Protein AF-A0A2W6D6M2-F1 (afdb_monomer)

Solvent-accessible surface area (backbone atoms only — not comparable to full-atom values): 11979 Å² total; per-residue (Å²): 129,86,79,80,66,44,89,88,73,92,75,79,65,69,69,74,86,91,57,55,72,69,58,54,49,46,45,60,71,72,29,37,84,66,76,65,69,64,63,45,53,40,52,25,49,20,28,44,76,71,69,37,55,68,60,21,49,51,40,51,54,50,45,55,56,41,42,73,73,60,36,96,70,80,56,93,71,36,62,65,48,46,52,52,44,50,71,52,66,65,40,84,83,42,70,66,56,46,54,49,50,47,52,51,53,48,53,51,28,27,49,50,17,44,52,34,51,72,38,68,77,50,96,87,38,36,25,29,24,16,29,89,75,28,97,55,53,67,34,78,57,52,74,69,52,23,29,44,43,21,39,56,67,31,38,90,82,55,70,101,68,78,64,56,40,42,41,65,41,62,92,36,76,66,20,41,52,54,50,56,52,33,54,54,48,26,53,50,47,52,51,42,51,53,51,49,53,52,44,52,54,57,51,53,61,65,73,67,62,84,129

Structure (mmCIF, N/CA/C/O backbone):
data_AF-A0A2W6D6M2-F1
#
_entry.id   AF-A0A2W6D6M2-F1
#
loop_
_atom_site.group_PDB
_atom_site.id
_atom_site.type_symbol
_atom_site.label_atom_id
_atom_site.label_alt_id
_atom_site.label_comp_id
_atom_site.label_asym_id
_atom_site.label_entity_id
_atom_site.label_seq_id
_atom_site.pdbx_PDB_ins_code
_atom_site.Cartn_x
_atom_site.Cartn_y
_atom_site.Cartn_z
_atom_site.occupancy
_atom_site.B_iso_or_equiv
_atom_site.auth_seq_id
_atom_site.auth_comp_id
_atom_site.auth_asym_id
_atom_site.auth_atom_id
_atom_site.pdbx_PDB_model_num
ATOM 1 N N . MET A 1 1 ? -25.487 -39.262 22.161 1.00 44.25 1 MET A N 1
ATOM 2 C CA . MET A 1 1 ? -26.192 -38.512 23.223 1.00 44.25 1 MET A CA 1
ATOM 3 C C . MET A 1 1 ? -26.666 -37.198 22.623 1.00 44.25 1 MET A C 1
ATOM 5 O O . MET A 1 1 ? -25.849 -36.569 21.957 1.00 44.25 1 MET A O 1
ATOM 9 N N . PRO A 1 2 ? -27.950 -36.819 22.725 1.00 46.84 2 PRO A N 1
ATOM 10 C CA . PRO A 1 2 ? -28.431 -35.602 22.083 1.00 46.84 2 PRO A CA 1
ATOM 11 C C . PRO A 1 2 ? -27.808 -34.394 22.792 1.00 46.84 2 PRO A C 1
ATOM 13 O O . PRO A 1 2 ? -27.969 -34.226 23.996 1.00 46.84 2 PRO A O 1
ATOM 16 N N . ALA A 1 3 ? -27.044 -33.585 22.058 1.00 57.56 3 ALA A N 1
ATOM 17 C CA . ALA A 1 3 ? -26.474 -32.352 22.583 1.00 57.56 3 ALA A CA 1
ATOM 18 C C . ALA A 1 3 ? -27.622 -31.405 22.956 1.00 57.56 3 ALA A C 1
ATOM 20 O O . ALA A 1 3 ? -28.368 -30.961 22.080 1.00 57.56 3 ALA A O 1
ATOM 21 N N . HIS A 1 4 ? -27.792 -31.123 24.248 1.00 67.38 4 HIS A N 1
ATOM 22 C CA . HIS A 1 4 ? -28.744 -30.121 24.715 1.00 67.38 4 HIS A CA 1
ATOM 23 C C . HIS A 1 4 ? -28.310 -28.749 24.183 1.00 67.38 4 HIS A C 1
ATOM 25 O O . HIS A 1 4 ? -27.337 -28.163 24.647 1.00 67.38 4 HIS A O 1
ATOM 31 N N . GLN A 1 5 ? -29.005 -28.267 23.153 1.00 69.56 5 GLN A N 1
ATOM 32 C CA . GLN A 1 5 ? -28.765 -26.961 22.546 1.00 69.56 5 GLN A CA 1
ATOM 33 C C . GLN A 1 5 ? -29.679 -25.927 23.195 1.00 69.56 5 GLN A C 1
ATOM 35 O O . GLN A 1 5 ? -30.885 -26.146 23.319 1.00 69.56 5 GLN A O 1
ATOM 40 N N . ILE A 1 6 ? -29.110 -24.787 23.574 1.00 73.31 6 ILE A N 1
ATOM 41 C CA . ILE A 1 6 ? -29.821 -23.708 24.256 1.00 73.31 6 ILE A CA 1
ATOM 42 C C . ILE A 1 6 ? -29.898 -22.506 23.314 1.00 73.31 6 ILE A C 1
ATOM 44 O O . ILE A 1 6 ? -28.913 -22.104 22.689 1.00 73.31 6 ILE A O 1
ATOM 48 N N . THR A 1 7 ? -31.088 -21.920 23.194 1.00 72.44 7 THR A N 1
ATOM 49 C CA . THR A 1 7 ? -31.280 -20.672 22.447 1.00 72.44 7 THR A CA 1
ATOM 50 C C . THR A 1 7 ? -31.220 -19.513 23.429 1.00 72.44 7 THR A C 1
ATOM 52 O O . THR A 1 7 ? -32.161 -19.287 24.181 1.00 72.44 7 THR A O 1
ATOM 55 N N . LEU A 1 8 ? -30.103 -18.786 23.439 1.00 70.81 8 LEU A N 1
ATOM 56 C CA . LEU A 1 8 ? -29.911 -17.620 24.302 1.00 70.81 8 LEU A CA 1
ATOM 57 C C . LEU A 1 8 ? -30.222 -16.353 23.505 1.00 70.81 8 LEU A C 1
ATOM 59 O O . LEU A 1 8 ? -29.497 -15.995 22.575 1.00 70.81 8 LEU A O 1
ATOM 63 N N . SER A 1 9 ? -31.344 -15.700 23.799 1.00 70.00 9 SER A N 1
ATOM 64 C CA . SER A 1 9 ? -31.758 -14.452 23.145 1.00 70.00 9 SER A CA 1
ATOM 65 C C . SER A 1 9 ? -32.632 -13.628 24.074 1.00 70.00 9 SER A C 1
ATOM 67 O O . SER A 1 9 ? -33.528 -14.172 24.705 1.00 70.00 9 SER A O 1
ATOM 69 N N . GLY A 1 10 ? -32.355 -12.328 24.170 1.00 73.31 10 GLY A N 1
ATOM 70 C CA . GLY A 1 10 ? -33.072 -11.413 25.063 1.00 73.31 10 GLY A CA 1
ATOM 71 C C . GLY A 1 10 ? -32.657 -11.504 26.535 1.00 73.31 10 GLY A C 1
ATOM 72 O O . GLY A 1 10 ? -33.216 -10.796 27.360 1.00 73.31 10 GLY A O 1
ATOM 73 N N . LEU A 1 11 ? -31.659 -12.326 26.878 1.00 80.25 11 LEU A N 1
ATOM 74 C CA . LEU A 1 11 ? -31.179 -12.454 28.254 1.00 80.25 11 LEU A CA 1
ATOM 75 C C . LEU A 1 11 ? -30.354 -11.222 28.658 1.00 80.25 11 LEU A C 1
ATOM 77 O O . LEU A 1 11 ? -29.335 -10.927 28.031 1.00 80.25 11 LEU A O 1
ATOM 81 N N . THR A 1 12 ? -30.770 -10.541 29.722 1.00 81.75 12 THR A N 1
ATOM 82 C CA . THR A 1 12 ? -30.058 -9.407 30.323 1.00 81.75 12 THR A CA 1
ATOM 83 C C . THR A 1 12 ? -29.789 -9.685 31.795 1.00 81.75 12 THR A C 1
ATOM 85 O O . THR A 1 12 ? -30.691 -10.096 32.519 1.00 81.75 12 THR A O 1
ATOM 88 N N . TYR A 1 13 ? -28.560 -9.453 32.241 1.00 82.00 13 TYR A N 1
ATOM 89 C CA . TYR A 1 13 ? -28.127 -9.628 33.629 1.00 82.00 13 TYR A CA 1
ATOM 90 C C . TYR A 1 13 ? -27.016 -8.630 33.964 1.00 82.00 13 TYR A C 1
ATOM 92 O O . TYR A 1 13 ? -26.264 -8.216 33.078 1.00 82.00 13 TYR A O 1
ATOM 100 N N . THR A 1 14 ? -26.923 -8.243 35.234 1.00 75.38 14 THR A N 1
ATOM 101 C CA . THR A 1 14 ? -25.987 -7.207 35.703 1.00 75.38 14 THR A CA 1
ATOM 102 C C . THR A 1 14 ? -24.679 -7.798 36.226 1.00 75.38 14 THR A C 1
ATOM 104 O O . THR A 1 14 ? -23.624 -7.190 36.079 1.00 75.38 14 THR A O 1
ATOM 107 N N . SER A 1 15 ? -24.731 -9.001 36.798 1.00 75.75 15 SER A N 1
ATOM 108 C CA . SER A 1 15 ? -23.579 -9.712 37.354 1.00 75.75 15 SER A CA 1
ATOM 109 C C . SER A 1 15 ? -23.743 -11.225 37.203 1.00 75.75 15 SER A C 1
ATOM 111 O O . SER A 1 15 ? -24.854 -11.739 37.052 1.00 75.75 15 SER A O 1
ATOM 113 N N . LEU A 1 16 ? -22.617 -11.937 37.238 1.00 81.12 16 LEU A N 1
ATOM 114 C CA . LEU A 1 16 ? -22.562 -13.390 37.363 1.00 81.12 16 LEU A CA 1
ATOM 115 C C . LEU A 1 16 ? -22.056 -13.718 38.769 1.00 81.12 16 LEU A C 1
ATOM 117 O O . LEU A 1 16 ? -20.992 -13.248 39.163 1.00 81.12 16 LEU A O 1
ATOM 121 N N . HIS A 1 17 ? -22.833 -14.488 39.530 1.00 74.19 17 HIS A N 1
ATOM 122 C CA . HIS A 1 17 ? -22.461 -14.905 40.889 1.00 74.19 17 HIS A CA 1
ATOM 123 C C . HIS A 1 17 ? -22.341 -16.422 41.043 1.00 74.19 17 HIS A C 1
ATOM 125 O O . HIS A 1 17 ? -21.57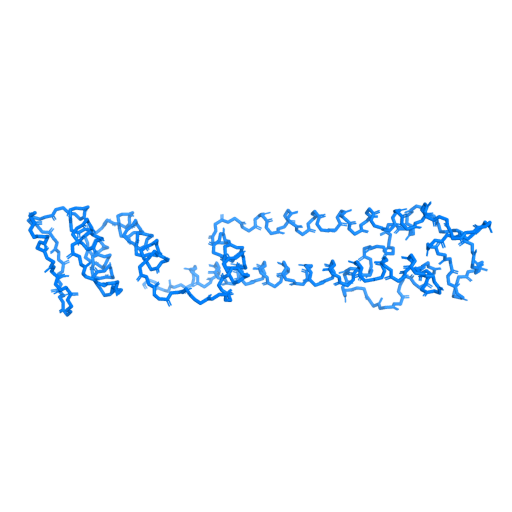0 -16.886 41.872 1.00 74.19 17 HIS A O 1
ATOM 131 N N . ALA A 1 18 ? -23.099 -17.190 40.256 1.00 77.62 18 ALA A N 1
ATOM 132 C CA . ALA A 1 18 ? -23.158 -18.647 40.371 1.00 77.62 18 ALA A CA 1
ATOM 133 C C . ALA A 1 18 ? -22.294 -19.392 39.339 1.00 77.62 18 ALA A C 1
ATOM 135 O O . ALA A 1 18 ? -22.116 -20.597 39.469 1.00 77.62 18 ALA A O 1
ATOM 136 N N . VAL A 1 19 ? -21.811 -18.705 38.301 1.00 80.12 19 VAL A N 1
ATOM 137 C CA . VAL A 1 19 ? -21.110 -19.302 37.154 1.00 80.12 19 VAL A CA 1
ATOM 138 C C . VAL A 1 19 ? -19.945 -18.399 36.781 1.00 80.12 19 VAL A C 1
ATOM 140 O O . VAL A 1 19 ? -20.123 -17.178 36.727 1.00 80.12 19 VAL A O 1
ATOM 143 N N . ASP A 1 20 ? -18.777 -18.984 36.520 1.00 88.62 20 ASP A N 1
ATOM 144 C CA . ASP A 1 20 ? -17.610 -18.212 36.095 1.00 88.62 20 ASP A CA 1
ATOM 145 C C . ASP A 1 20 ? -17.791 -17.703 34.657 1.00 88.62 20 ASP A C 1
ATOM 147 O O . ASP A 1 20 ? -18.507 -18.282 33.831 1.00 88.62 20 ASP A O 1
ATOM 151 N N . TRP A 1 21 ? -17.145 -16.596 34.312 1.00 88.44 21 TRP A N 1
ATOM 152 C CA . TRP A 1 21 ? -17.344 -15.983 33.001 1.00 88.44 21 TRP A CA 1
ATOM 153 C C . TRP A 1 21 ? -16.803 -16.859 31.860 1.00 88.44 21 TRP A C 1
ATOM 155 O O . TRP A 1 21 ? -17.353 -16.818 30.757 1.00 88.44 21 TRP A O 1
ATOM 165 N N . GLN A 1 22 ? -15.777 -17.678 32.113 1.00 91.19 22 GLN A N 1
ATOM 166 C CA . GLN A 1 22 ? -15.225 -18.654 31.168 1.00 91.19 22 GLN A CA 1
ATOM 167 C C . GLN A 1 22 ? -16.230 -19.773 30.899 1.00 91.19 22 GLN A C 1
ATOM 169 O O . GLN A 1 22 ? -16.401 -20.177 29.750 1.00 91.19 22 GLN A O 1
ATOM 174 N N . GLU A 1 23 ? -16.919 -20.255 31.935 1.00 88.88 23 GLU A N 1
ATOM 175 C CA . GLU A 1 23 ? -17.955 -21.284 31.810 1.00 88.88 23 GLU A CA 1
ATOM 176 C C . GLU A 1 23 ? -19.150 -20.742 31.025 1.00 88.88 23 GLU A C 1
ATOM 178 O O . GLU A 1 23 ? -19.636 -21.381 30.087 1.00 88.88 23 GLU A O 1
ATOM 183 N N . TRP A 1 24 ? -19.575 -19.515 31.336 1.00 89.88 24 TRP A N 1
ATOM 184 C CA . TRP A 1 24 ? -20.637 -18.845 30.592 1.00 89.88 24 TRP A CA 1
ATOM 185 C C . TRP A 1 24 ? -20.249 -18.610 29.126 1.00 89.88 24 TRP A C 1
ATOM 187 O O . TRP A 1 24 ? -21.034 -18.873 28.213 1.00 89.88 24 TRP A O 1
ATOM 197 N N . LEU A 1 25 ? -19.010 -18.184 28.871 1.00 91.12 25 LEU A N 1
ATOM 198 C CA . LEU A 1 25 ? -18.478 -18.035 27.519 1.00 91.12 25 LEU A CA 1
ATOM 199 C C . LEU A 1 25 ? -18.413 -19.380 26.779 1.00 91.12 25 LEU A C 1
ATOM 201 O O . LEU A 1 25 ? -18.753 -19.437 25.596 1.00 91.12 25 LEU A O 1
ATOM 205 N N . HIS A 1 26 ? -18.031 -20.463 27.459 1.00 89.69 26 HIS A N 1
ATOM 206 C CA . HIS A 1 26 ? -18.015 -21.812 26.897 1.00 89.69 26 HIS A CA 1
ATOM 207 C C . HIS A 1 26 ? -19.423 -22.261 26.478 1.00 89.69 26 HIS A C 1
ATOM 209 O O . HIS A 1 26 ? -19.596 -22.780 25.373 1.00 89.69 26 HIS A O 1
ATOM 215 N N . LEU A 1 27 ? -20.446 -21.992 27.297 1.00 87.56 27 LEU A N 1
ATOM 216 C CA . LEU A 1 27 ? -21.846 -22.250 26.942 1.00 87.56 27 LEU A CA 1
ATOM 217 C C . LEU A 1 27 ? -22.271 -21.461 25.697 1.00 87.56 27 LEU A C 1
ATOM 219 O O . LEU A 1 27 ? -22.868 -22.032 24.779 1.00 87.56 27 LEU A O 1
ATOM 223 N N . ILE A 1 28 ? -21.922 -20.172 25.619 1.00 87.56 28 ILE A N 1
ATOM 224 C CA . ILE A 1 28 ? -22.217 -19.350 24.437 1.00 87.56 28 ILE A CA 1
ATOM 225 C C . ILE A 1 28 ? -21.511 -19.917 23.194 1.00 87.56 28 ILE A C 1
ATOM 227 O O . ILE A 1 28 ? -22.119 -19.996 22.126 1.00 87.56 28 ILE A O 1
ATOM 231 N N . LEU A 1 29 ? -20.255 -20.350 23.306 1.00 87.19 29 LEU A N 1
ATOM 232 C CA . LEU A 1 29 ? -19.471 -20.851 22.172 1.00 87.19 29 LEU A CA 1
ATOM 233 C C . LEU A 1 29 ? -19.916 -22.234 21.686 1.00 87.19 29 LEU A C 1
ATOM 235 O O . LEU A 1 29 ? -19.993 -22.462 20.482 1.00 87.19 29 LEU A O 1
ATOM 239 N N . HIS A 1 30 ? -20.212 -23.159 22.596 1.00 86.69 30 HIS A N 1
ATOM 240 C CA . HIS A 1 30 ? -20.377 -24.570 22.244 1.00 86.69 30 HIS A CA 1
ATOM 241 C C . HIS A 1 30 ? -21.814 -25.073 22.328 1.00 86.69 30 HIS A C 1
ATOM 243 O O . HIS A 1 30 ? -22.105 -26.135 21.780 1.00 86.69 30 HIS A O 1
ATOM 249 N N . HIS A 1 31 ? -22.708 -24.387 23.043 1.00 85.50 31 HIS A N 1
ATOM 250 C CA . HIS A 1 31 ? -24.060 -24.895 23.320 1.00 85.50 31 HIS A CA 1
ATOM 251 C C . HIS A 1 31 ? -25.166 -24.021 22.720 1.00 85.50 31 HIS A C 1
ATOM 253 O O . HIS A 1 31 ? -26.346 -24.357 22.829 1.00 85.50 31 HIS A O 1
ATOM 259 N N . THR A 1 32 ? -24.803 -22.945 22.015 1.00 82.81 32 THR A N 1
ATOM 260 C CA . THR A 1 32 ? -25.744 -22.155 21.211 1.00 82.81 32 THR A CA 1
ATOM 261 C C . THR A 1 32 ? -25.808 -22.646 19.770 1.00 82.81 32 THR A C 1
ATOM 263 O O . THR A 1 32 ? -24.804 -23.025 19.165 1.00 82.81 32 THR A O 1
ATOM 266 N N . ARG A 1 33 ? -27.020 -22.626 19.206 1.00 76.81 33 ARG A N 1
ATOM 267 C CA . ARG A 1 33 ? -27.315 -23.170 17.872 1.00 76.81 33 ARG A CA 1
ATOM 268 C C . ARG A 1 33 ? -26.803 -22.298 16.724 1.00 76.81 33 ARG A C 1
ATOM 270 O O . ARG A 1 33 ? -26.442 -22.816 15.676 1.00 76.81 33 ARG A O 1
ATOM 277 N N . ALA A 1 34 ? -26.798 -20.983 16.921 1.00 78.38 34 ALA A N 1
ATOM 278 C CA . ALA A 1 34 ? -26.381 -20.003 15.929 1.00 78.38 34 ALA A CA 1
ATOM 279 C C . ALA A 1 34 ? -25.634 -18.859 16.611 1.00 78.38 34 ALA A C 1
ATOM 281 O O . ALA A 1 34 ? -25.940 -18.512 17.756 1.00 78.38 34 ALA A O 1
ATOM 282 N N . TYR A 1 35 ? -24.696 -18.252 15.882 1.00 81.56 35 TYR A N 1
ATOM 283 C CA . TYR A 1 35 ? -24.018 -17.048 16.339 1.00 81.56 35 TYR A CA 1
ATOM 284 C C . TYR A 1 35 ? -25.040 -15.934 16.594 1.00 81.56 35 TYR A C 1
ATOM 286 O O . TYR A 1 35 ? -25.837 -15.586 15.719 1.00 81.56 35 TYR A O 1
ATOM 294 N N . ARG A 1 36 ? -24.996 -15.349 17.794 1.00 82.25 36 ARG A N 1
ATOM 295 C CA . ARG A 1 36 ? -25.705 -14.109 18.122 1.00 82.25 36 ARG A CA 1
ATOM 296 C C . ARG A 1 36 ? -24.764 -13.179 18.888 1.00 82.25 36 ARG A C 1
ATOM 298 O O . ARG A 1 36 ? -24.129 -13.633 19.835 1.00 82.25 36 ARG A O 1
ATOM 305 N N . PRO A 1 37 ? -24.684 -11.884 18.534 1.00 84.00 37 PRO A N 1
ATOM 306 C CA . PRO A 1 37 ? -23.767 -10.947 19.186 1.00 84.00 37 PRO A CA 1
ATOM 307 C C . PRO A 1 37 ? -24.210 -10.553 20.604 1.00 84.00 37 PRO A C 1
ATOM 309 O O . PRO A 1 37 ? -23.377 -10.255 21.456 1.00 84.00 37 PRO A O 1
ATOM 312 N N . GLN A 1 38 ? -25.518 -10.564 20.877 1.00 86.56 38 GLN A N 1
ATOM 313 C CA . GLN A 1 38 ? -26.096 -10.038 22.118 1.00 86.56 38 GLN A CA 1
ATOM 314 C C . GLN A 1 38 ? -25.537 -10.688 23.410 1.00 86.56 38 GLN A C 1
ATOM 316 O O . GLN A 1 38 ? -25.138 -9.931 24.296 1.00 86.56 38 GLN A O 1
ATOM 321 N N . PRO A 1 39 ? -25.420 -12.027 23.546 1.00 87.69 39 PRO A N 1
ATOM 322 C CA . PRO A 1 39 ? -24.910 -12.651 24.775 1.00 87.69 39 PRO A CA 1
ATOM 323 C C . PRO A 1 39 ? -23.466 -12.258 25.119 1.00 87.69 39 PRO A C 1
ATOM 325 O O . PRO A 1 39 ? -23.139 -12.078 26.290 1.00 87.69 39 PRO A O 1
ATOM 328 N N . TYR A 1 40 ? -22.611 -12.066 24.109 1.00 88.81 40 TYR A N 1
ATOM 329 C CA . TYR A 1 40 ? -21.227 -11.621 24.304 1.00 88.81 40 TYR A CA 1
ATOM 330 C C . TYR A 1 40 ? -21.160 -10.190 24.834 1.00 88.81 40 TYR A C 1
ATOM 332 O O . TYR A 1 40 ? -20.405 -9.905 25.763 1.00 88.81 40 TYR A O 1
ATOM 340 N N . HIS A 1 41 ? -21.967 -9.288 24.267 1.00 89.44 41 HIS A N 1
ATOM 341 C CA . HIS A 1 41 ? -22.026 -7.903 24.730 1.00 89.44 41 HIS A CA 1
ATOM 342 C C . HIS A 1 41 ? -22.572 -7.803 26.154 1.00 89.44 41 HIS A C 1
ATOM 344 O O . HIS A 1 41 ? -22.034 -7.026 26.940 1.00 89.44 41 HIS A O 1
ATOM 350 N N . GLN A 1 42 ? -23.569 -8.621 26.504 1.00 89.50 42 GLN A N 1
ATOM 351 C CA . GLN A 1 42 ? -24.101 -8.671 27.864 1.00 89.50 42 GLN A CA 1
ATOM 352 C C . GLN A 1 42 ? -23.045 -9.155 28.867 1.00 89.50 42 GLN A C 1
ATOM 354 O O . GLN A 1 42 ? -22.856 -8.527 29.907 1.00 89.50 42 GLN A O 1
ATOM 359 N N . LEU A 1 43 ? -22.305 -10.219 28.531 1.00 91.12 43 LEU A N 1
ATOM 360 C CA . LEU A 1 43 ? -21.217 -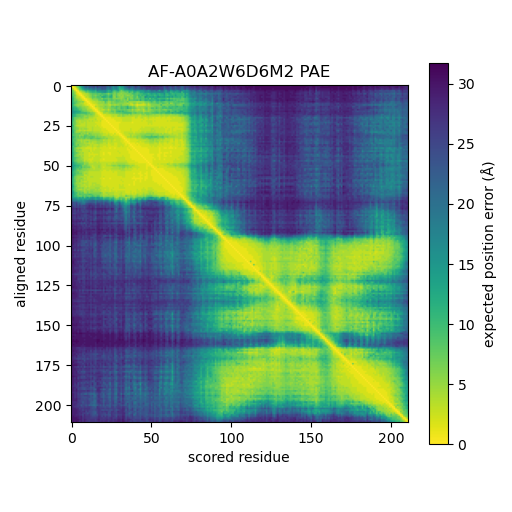10.728 29.366 1.00 91.12 43 LEU A CA 1
ATOM 361 C C . LEU A 1 43 ? -20.103 -9.692 29.544 1.00 91.12 43 LEU A C 1
ATOM 363 O O . LEU A 1 43 ? -19.659 -9.447 30.662 1.00 91.12 43 LEU A O 1
ATOM 367 N N . ALA A 1 44 ? -19.678 -9.048 28.456 1.00 89.69 44 ALA A N 1
ATOM 368 C CA . ALA A 1 44 ? -18.657 -8.010 28.515 1.00 89.69 44 ALA A CA 1
ATOM 369 C C . ALA A 1 44 ? -19.118 -6.796 29.341 1.00 89.69 44 ALA A C 1
ATOM 371 O O . ALA A 1 44 ? -18.313 -6.213 30.063 1.00 89.69 44 ALA A O 1
ATOM 372 N N . ALA A 1 45 ? -20.397 -6.414 29.258 1.00 87.00 45 ALA A N 1
ATOM 373 C CA . ALA A 1 45 ? -20.963 -5.338 30.068 1.00 87.00 45 ALA A CA 1
ATOM 374 C C . ALA A 1 45 ? -20.962 -5.689 31.565 1.00 87.00 45 ALA A C 1
ATOM 376 O O . ALA A 1 45 ? -20.493 -4.884 32.368 1.00 87.00 45 ALA A O 1
ATOM 377 N N . ALA A 1 46 ? -21.395 -6.901 31.928 1.00 89.50 46 ALA A N 1
ATOM 378 C CA . ALA A 1 46 ? -21.369 -7.381 33.311 1.00 89.50 46 ALA A CA 1
ATOM 379 C C . ALA A 1 46 ? -19.935 -7.446 33.875 1.00 89.50 46 ALA A C 1
ATOM 381 O O . ALA A 1 46 ? -19.678 -6.992 34.989 1.00 89.50 46 ALA A O 1
ATOM 382 N N . LEU A 1 47 ? -18.971 -7.931 33.082 1.00 88.88 47 LEU A N 1
ATOM 383 C CA . LEU A 1 47 ? -17.562 -7.985 33.484 1.00 88.88 47 LEU A CA 1
ATOM 384 C C . LEU A 1 47 ? -16.972 -6.592 33.718 1.00 88.88 47 LEU A C 1
ATOM 386 O O . LEU A 1 47 ? -16.318 -6.382 34.739 1.00 88.88 47 LEU A O 1
ATOM 390 N N . ARG A 1 48 ? -17.263 -5.617 32.847 1.00 86.62 48 ARG A N 1
ATOM 391 C CA . ARG A 1 48 ? -16.847 -4.220 33.066 1.00 86.62 48 ARG A CA 1
ATOM 392 C C . ARG A 1 48 ? -17.470 -3.621 34.320 1.00 86.62 48 ARG A C 1
ATOM 394 O O . ARG A 1 48 ? -16.753 -3.001 35.094 1.00 86.62 48 ARG A O 1
ATOM 401 N N . ALA A 1 49 ? -18.765 -3.843 34.546 1.00 85.38 49 ALA A N 1
ATOM 402 C CA . ALA A 1 49 ? -19.450 -3.362 35.746 1.00 85.38 49 ALA A CA 1
ATOM 403 C C . ALA A 1 49 ? -18.839 -3.937 37.039 1.00 85.38 49 ALA A C 1
ATOM 405 O O . ALA A 1 49 ? -18.864 -3.285 38.076 1.00 85.38 49 ALA A O 1
ATOM 406 N N . SER A 1 50 ? -18.241 -5.130 36.963 1.00 86.06 50 SER A N 1
ATOM 407 C CA . SER A 1 50 ? -17.513 -5.765 38.069 1.00 86.06 50 SER A CA 1
ATOM 408 C C . SER A 1 50 ? -16.017 -5.410 38.157 1.00 86.06 50 SER A C 1
ATOM 410 O O . SER A 1 50 ? -15.316 -5.979 38.987 1.00 86.06 50 SER A O 1
ATOM 412 N N . GLY A 1 51 ? -15.505 -4.518 37.299 1.00 86.25 51 GLY A N 1
ATOM 413 C CA . GLY A 1 51 ? -14.092 -4.104 37.277 1.00 86.25 51 GLY A CA 1
ATOM 414 C C . GLY A 1 51 ? -13.137 -5.021 36.495 1.00 86.25 51 GLY A C 1
ATOM 415 O O . GLY A 1 51 ? -11.936 -4.764 36.449 1.00 86.25 51 GLY A O 1
ATOM 416 N N . HIS A 1 52 ? -13.637 -6.067 35.834 1.00 86.81 52 HIS A N 1
ATOM 417 C CA . HIS A 1 52 ? -12.828 -7.043 35.094 1.00 86.81 52 HIS A CA 1
ATOM 418 C C . HIS A 1 52 ? -12.675 -6.665 33.610 1.00 86.81 52 HIS A C 1
ATOM 420 O O . HIS A 1 52 ? -13.172 -7.350 32.710 1.00 86.81 52 HIS A O 1
ATOM 426 N N . GLU A 1 53 ? -11.977 -5.563 33.323 1.00 83.06 53 GLU A N 1
ATOM 427 C CA . GLU A 1 53 ? -11.819 -5.072 31.944 1.00 83.06 53 GLU A CA 1
ATOM 428 C C . GLU A 1 53 ? -11.052 -6.031 31.021 1.00 83.06 53 GLU A C 1
ATOM 430 O O . GLU A 1 53 ? -11.391 -6.164 29.839 1.00 83.06 53 GLU A O 1
ATOM 435 N N . SER A 1 54 ? -10.036 -6.723 31.549 1.00 80.75 54 SER A N 1
ATOM 436 C CA . SER A 1 54 ? -9.257 -7.717 30.801 1.00 80.75 54 SER A CA 1
ATOM 437 C C . SER A 1 54 ? -10.145 -8.868 30.320 1.00 80.75 54 SER A C 1
ATOM 439 O O . SER A 1 54 ? -10.164 -9.168 29.126 1.00 80.75 54 SER A O 1
ATOM 441 N N . ALA A 1 55 ? -10.962 -9.428 31.213 1.00 86.06 55 ALA A N 1
ATOM 442 C CA . ALA A 1 55 ? -11.915 -10.486 30.891 1.00 86.06 55 ALA A CA 1
ATOM 443 C C . ALA A 1 55 ? -12.979 -10.006 29.888 1.00 86.06 55 ALA A C 1
ATOM 445 O O . ALA A 1 55 ? -13.281 -10.694 28.912 1.00 86.06 55 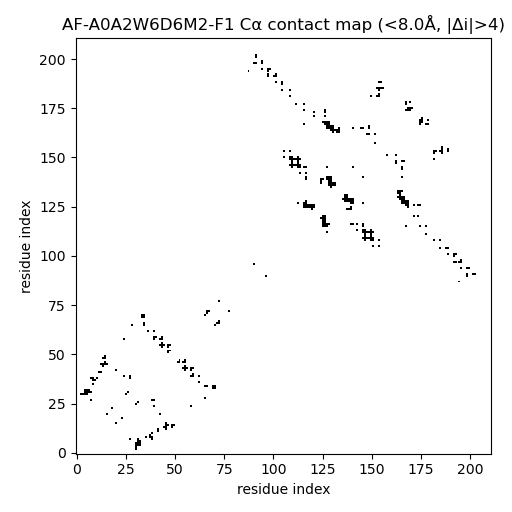ALA A O 1
ATOM 446 N N . ALA A 1 56 ? -13.498 -8.781 30.046 1.00 84.94 56 ALA A N 1
ATOM 447 C CA . ALA A 1 56 ? -14.443 -8.205 29.086 1.00 84.94 56 ALA A CA 1
ATOM 448 C C . ALA A 1 56 ? -13.843 -8.099 27.671 1.00 84.94 56 ALA A C 1
ATOM 450 O O . ALA A 1 5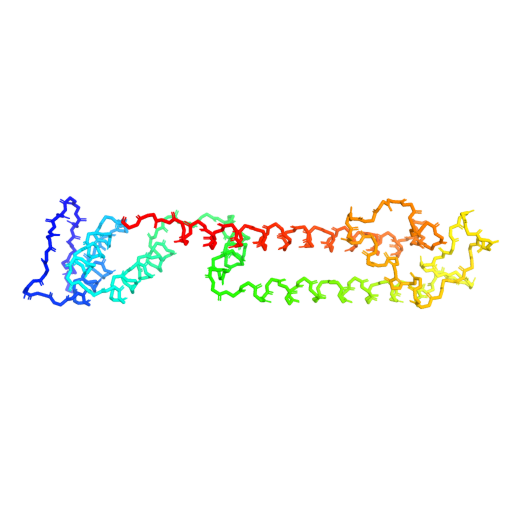6 ? -14.531 -8.327 26.672 1.00 84.94 56 ALA A O 1
ATOM 451 N N . ARG A 1 57 ? -12.548 -7.774 27.568 1.00 80.81 57 ARG A N 1
ATOM 452 C CA . ARG A 1 57 ? -11.827 -7.743 26.291 1.00 80.81 57 ARG A CA 1
ATOM 453 C C . ARG A 1 57 ? -11.663 -9.141 25.699 1.00 80.81 57 ARG A C 1
ATOM 455 O O . ARG A 1 57 ? -11.856 -9.302 24.495 1.00 80.81 57 ARG A O 1
ATOM 462 N N . GLU A 1 58 ? -11.340 -10.140 26.514 1.00 86.94 58 GLU A N 1
ATOM 463 C CA . GLU A 1 58 ? -11.226 -11.533 26.067 1.00 86.94 58 GLU A CA 1
ATOM 464 C C . GLU A 1 58 ? -12.541 -12.062 25.489 1.00 86.94 58 GLU A C 1
ATOM 466 O O . GLU A 1 58 ? -12.537 -12.663 24.411 1.00 86.94 58 GLU A O 1
ATOM 471 N N . VAL A 1 59 ? -13.669 -11.745 26.128 1.00 89.38 59 VAL A N 1
ATOM 472 C CA . VAL A 1 59 ? -15.013 -12.094 25.645 1.00 89.38 59 VAL A CA 1
ATOM 473 C C . VAL A 1 59 ? -15.297 -11.496 24.265 1.00 89.38 59 VAL A C 1
ATOM 475 O O . VAL A 1 59 ? -15.792 -12.199 23.384 1.00 89.38 59 VAL A O 1
ATOM 478 N N . LEU A 1 60 ? -14.950 -10.227 24.030 1.00 88.56 60 LEU A N 1
ATOM 479 C CA . LEU A 1 60 ? -15.155 -9.587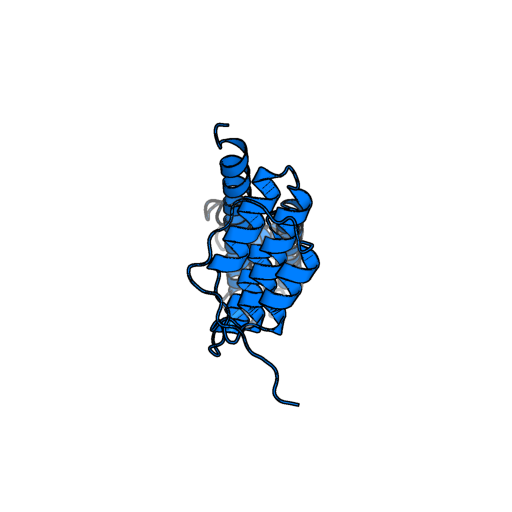 22.721 1.00 88.56 60 LEU A CA 1
ATOM 480 C C . LEU A 1 60 ? -14.210 -10.131 21.640 1.00 88.56 60 LEU A C 1
ATOM 482 O O . LEU A 1 60 ? -14.594 -10.251 20.477 1.00 88.56 60 LEU A O 1
ATOM 486 N N . ILE A 1 61 ? -12.986 -10.517 22.004 1.00 84.75 61 ILE A N 1
ATOM 487 C CA . ILE A 1 61 ? -12.090 -11.210 21.071 1.00 84.75 61 ILE A CA 1
ATOM 488 C C . ILE A 1 61 ? -12.674 -12.587 20.717 1.00 84.75 61 ILE A C 1
ATOM 490 O O . ILE A 1 61 ? -12.647 -12.984 19.550 1.00 84.75 61 ILE A O 1
ATOM 494 N N . ALA A 1 62 ? -13.219 -13.315 21.697 1.00 86.81 62 ALA A N 1
ATOM 495 C CA . ALA A 1 62 ? -13.886 -14.593 21.468 1.00 86.81 62 ALA A CA 1
ATOM 496 C C . ALA A 1 62 ? -15.130 -14.437 20.577 1.00 86.81 62 ALA A C 1
ATOM 498 O O . ALA A 1 62 ? -15.291 -15.222 19.644 1.00 86.81 62 ALA A O 1
ATOM 499 N N . GLN A 1 63 ? -15.936 -13.389 20.782 1.00 87.62 63 GLN A N 1
ATOM 500 C CA . GLN A 1 63 ? -17.060 -13.028 19.910 1.00 87.62 63 GLN A CA 1
ATOM 501 C C . GLN A 1 63 ? -16.609 -12.852 18.461 1.00 87.62 63 GLN A C 1
ATOM 503 O O . GLN A 1 63 ? -17.210 -13.413 17.550 1.00 87.62 63 GLN A O 1
ATOM 508 N N . GLN A 1 64 ? -15.540 -12.086 18.235 1.00 82.81 64 GLN A N 1
ATOM 509 C CA . GLN A 1 64 ? -15.052 -11.825 16.887 1.00 82.81 64 GLN A CA 1
ATOM 510 C C . GLN A 1 64 ? -14.527 -13.101 16.216 1.00 82.81 64 GLN A C 1
ATOM 512 O O . GLN A 1 64 ? -14.804 -13.335 15.041 1.00 82.81 64 GLN A O 1
ATOM 517 N N . ARG A 1 65 ? -13.823 -13.967 16.958 1.00 84.25 65 ARG A N 1
ATOM 518 C CA . ARG A 1 65 ? -13.419 -15.291 16.452 1.00 84.25 65 ARG A CA 1
ATOM 519 C C . ARG A 1 65 ? -14.624 -16.166 16.112 1.00 84.25 65 ARG A C 1
ATOM 521 O O . ARG A 1 65 ? -14.546 -16.929 15.155 1.00 84.25 65 ARG A O 1
ATOM 528 N N . ASP A 1 66 ? -15.694 -16.083 16.893 1.00 82.25 66 ASP A N 1
ATOM 529 C CA . ASP A 1 66 ? -16.904 -16.870 16.680 1.00 82.25 66 ASP A CA 1
ATOM 530 C C . ASP A 1 66 ? -17.732 -16.368 15.490 1.00 82.25 66 ASP A C 1
ATOM 532 O O . ASP A 1 66 ? -18.179 -17.172 14.677 1.00 82.25 66 ASP A O 1
ATOM 536 N N . LEU A 1 67 ? -17.826 -15.046 15.305 1.00 82.19 67 LEU A N 1
ATOM 537 C CA . LEU A 1 67 ? -18.406 -14.421 14.113 1.00 82.19 67 LEU A CA 1
ATOM 538 C C . LEU A 1 67 ? -17.728 -14.926 12.835 1.00 82.19 67 LEU A C 1
ATOM 540 O O . LEU A 1 67 ? -18.411 -15.261 11.876 1.00 82.19 67 LEU A O 1
ATOM 544 N N . TYR A 1 68 ? -16.398 -15.028 12.820 1.00 74.00 68 TYR A N 1
ATOM 545 C CA . TYR A 1 68 ? -15.682 -15.554 11.654 1.00 74.00 68 TYR A CA 1
ATOM 546 C C . TYR A 1 68 ? -15.901 -17.053 11.422 1.00 74.00 68 TYR A C 1
ATOM 548 O O . TYR A 1 68 ? -15.757 -17.518 10.296 1.00 74.00 68 TYR A O 1
ATOM 556 N N . ARG A 1 69 ? -16.198 -17.823 12.475 1.00 77.38 69 ARG A N 1
ATOM 557 C CA . ARG A 1 69 ? -16.308 -19.287 12.400 1.00 77.38 69 ARG A CA 1
ATOM 558 C C . ARG A 1 69 ? -17.729 -19.769 12.116 1.00 77.38 69 ARG A C 1
ATOM 560 O O . ARG A 1 69 ? -17.901 -20.753 11.407 1.00 77.38 69 ARG A O 1
ATOM 567 N N . ARG A 1 70 ? -18.722 -19.113 12.722 1.00 77.50 70 ARG A N 1
ATOM 568 C CA . ARG A 1 70 ? -20.145 -19.490 12.702 1.00 77.50 70 ARG A CA 1
ATOM 569 C C . ARG A 1 70 ? -21.055 -18.404 12.126 1.00 77.50 70 ARG A C 1
ATOM 571 O O . ARG A 1 70 ? -22.233 -18.672 11.907 1.00 77.50 70 ARG A O 1
ATOM 578 N N . GLY A 1 71 ? -20.555 -17.185 11.929 1.00 67.19 71 GLY A N 1
ATOM 579 C CA . GLY A 1 71 ? -21.290 -16.130 11.240 1.00 67.19 71 GLY A CA 1
ATOM 580 C C . GLY A 1 71 ? -21.287 -16.356 9.732 1.00 67.19 71 GLY A C 1
ATOM 581 O O . GLY A 1 71 ? -20.336 -16.899 9.171 1.00 67.19 71 GLY A O 1
ATOM 582 N N . ASP A 1 72 ? -22.359 -15.922 9.079 1.00 60.50 72 ASP A N 1
ATOM 583 C CA . ASP A 1 72 ? -22.560 -16.016 7.633 1.00 60.50 72 ASP A CA 1
ATOM 584 C C . ASP A 1 72 ? -21.686 -14.991 6.883 1.00 60.50 72 ASP A C 1
ATOM 586 O O . ASP A 1 72 ? -22.159 -14.018 6.303 1.00 60.50 72 ASP A O 1
ATOM 590 N N . VAL A 1 73 ? -20.364 -15.147 6.986 1.00 55.38 73 VAL A N 1
ATOM 591 C CA . VAL A 1 73 ? -19.366 -14.254 6.366 1.00 55.38 73 VAL A CA 1
ATOM 592 C C . VAL A 1 73 ? -18.748 -14.909 5.113 1.00 55.38 73 VAL A C 1
ATOM 594 O O . VAL A 1 73 ? -17.684 -14.515 4.639 1.00 55.38 73 VAL A O 1
ATOM 597 N N . GLY A 1 74 ? -19.395 -15.944 4.559 1.00 45.81 74 GLY A N 1
ATOM 598 C CA . GLY A 1 74 ? -18.749 -16.944 3.703 1.00 45.81 74 GLY A CA 1
ATOM 599 C C . GLY A 1 74 ? -19.288 -17.106 2.279 1.00 45.81 74 GLY A C 1
ATOM 600 O O . GLY A 1 74 ? -19.541 -18.233 1.871 1.00 45.81 74 GLY A O 1
ATOM 601 N N . GLY A 1 75 ? -19.403 -16.035 1.489 1.00 45.81 75 GLY A N 1
ATOM 602 C CA . GLY A 1 75 ? -19.487 -16.140 0.019 1.00 45.81 75 GLY A CA 1
ATOM 603 C C . GLY A 1 75 ? -18.094 -16.105 -0.631 1.00 45.81 75 GLY A C 1
ATOM 604 O O . GLY A 1 75 ? -17.198 -15.462 -0.099 1.00 45.81 7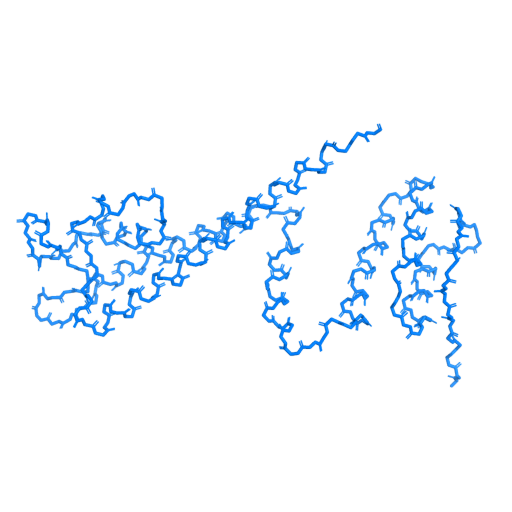5 GLY A O 1
ATOM 605 N N . SER A 1 76 ? -17.894 -16.744 -1.793 1.00 51.28 76 SER A N 1
ATOM 606 C CA . SER A 1 76 ? -16.603 -16.896 -2.515 1.00 51.28 76 SER A CA 1
ATOM 607 C C . SER A 1 76 ? -15.785 -15.606 -2.759 1.00 51.28 76 SER A C 1
ATOM 609 O O . SER A 1 76 ? -14.595 -15.693 -3.062 1.00 51.28 76 SER A O 1
ATOM 611 N N . LEU A 1 77 ? -16.370 -14.413 -2.599 1.00 48.50 77 LEU A N 1
ATOM 612 C CA . LEU A 1 77 ? -15.654 -13.127 -2.603 1.00 48.50 77 LEU A CA 1
ATOM 613 C C . LEU A 1 77 ? -14.870 -12.844 -1.300 1.00 48.50 77 LEU A C 1
ATOM 615 O O . LEU A 1 77 ? -14.105 -11.882 -1.223 1.00 48.50 77 LEU A O 1
ATOM 619 N N . SER A 1 78 ? -15.016 -13.687 -0.276 1.00 52.75 78 SER A N 1
ATOM 620 C CA . SER A 1 78 ? -14.465 -13.474 1.062 1.00 52.75 78 SER A CA 1
ATOM 621 C C . SER A 1 78 ? -12.959 -13.672 1.163 1.00 52.75 78 SER A C 1
ATOM 623 O O . SER A 1 78 ? -12.386 -13.183 2.121 1.00 52.75 78 SER A O 1
ATOM 625 N N . LYS A 1 79 ? -12.276 -14.329 0.215 1.00 52.38 79 LYS A N 1
ATOM 626 C CA . LYS A 1 79 ? -10.816 -14.549 0.306 1.00 52.38 79 LYS A CA 1
ATOM 627 C C . LYS A 1 79 ? -10.005 -13.267 0.101 1.00 52.38 79 LYS A C 1
ATOM 629 O O . LYS A 1 79 ? -9.111 -12.983 0.895 1.00 52.38 79 LYS A O 1
ATOM 634 N N . GLY A 1 80 ? -10.341 -12.476 -0.921 1.00 54.31 80 GLY A N 1
ATOM 635 C CA . GLY A 1 80 ? -9.697 -11.179 -1.166 1.00 54.31 80 GLY A CA 1
ATOM 636 C C . GLY A 1 80 ? -10.041 -10.174 -0.069 1.00 54.31 80 GLY A C 1
ATOM 637 O O . GLY A 1 80 ? -9.162 -9.506 0.473 1.00 54.31 80 GLY A O 1
ATOM 638 N N . ALA A 1 81 ? -11.310 -10.166 0.345 1.00 51.41 81 ALA A N 1
ATOM 639 C CA . ALA A 1 81 ? -11.758 -9.379 1.480 1.00 51.41 81 ALA A CA 1
ATOM 640 C C . ALA A 1 81 ? -11.101 -9.839 2.792 1.00 51.41 81 ALA A C 1
ATOM 642 O O . ALA A 1 81 ? -10.725 -8.987 3.570 1.00 51.41 81 ALA A O 1
ATOM 643 N N . HIS A 1 82 ? -10.879 -11.133 3.048 1.00 52.75 82 HIS A N 1
ATOM 644 C CA . HIS A 1 82 ? -10.204 -11.618 4.261 1.00 52.75 82 HIS A CA 1
ATOM 645 C C . HIS A 1 82 ? -8.730 -11.246 4.307 1.00 52.75 82 HIS A C 1
ATOM 647 O O . HIS A 1 82 ? -8.219 -10.967 5.388 1.00 52.75 82 HIS A O 1
ATOM 653 N N . TRP A 1 83 ? -8.043 -11.252 3.165 1.00 58.59 83 TRP A N 1
ATOM 654 C CA . TRP A 1 83 ? -6.672 -10.761 3.095 1.00 58.59 83 TRP A CA 1
ATOM 655 C C . TRP A 1 83 ? -6.632 -9.256 3.381 1.00 58.59 83 TRP A C 1
ATOM 657 O O . TRP A 1 83 ? -5.875 -8.818 4.244 1.00 58.59 83 TRP A O 1
ATOM 667 N N . LEU A 1 84 ? -7.533 -8.490 2.757 1.00 53.53 84 LEU A N 1
ATOM 668 C CA . LEU A 1 84 ? -7.669 -7.050 2.968 1.00 53.53 84 LEU A CA 1
ATOM 669 C C . LEU A 1 84 ? -8.086 -6.710 4.412 1.00 53.53 84 LEU A C 1
ATOM 671 O O . LEU A 1 84 ? -7.501 -5.836 5.039 1.00 53.53 84 LEU A O 1
ATOM 675 N N . TRP A 1 85 ? -9.044 -7.446 4.979 1.00 53.31 85 TRP A N 1
ATOM 676 C CA . TRP A 1 85 ? -9.539 -7.297 6.347 1.00 53.31 85 TRP A CA 1
ATOM 677 C C . TRP A 1 85 ? -8.553 -7.821 7.383 1.00 53.31 85 TRP A C 1
ATOM 679 O O . TRP A 1 85 ? -8.460 -7.239 8.451 1.00 53.31 85 TRP A O 1
ATOM 689 N N . GLY A 1 86 ? -7.770 -8.862 7.100 1.00 58.53 86 GLY A N 1
ATOM 690 C CA . GLY A 1 86 ? -6.645 -9.285 7.939 1.00 58.53 86 GLY A CA 1
ATOM 691 C C . GLY A 1 86 ? -5.541 -8.226 7.958 1.00 58.53 86 GLY A C 1
ATOM 692 O O . GLY A 1 86 ? -5.007 -7.896 9.021 1.00 58.53 86 GLY A O 1
ATOM 693 N N . ALA A 1 87 ? -5.291 -7.614 6.798 1.00 56.16 87 ALA A N 1
ATOM 694 C CA . ALA A 1 87 ? -4.446 -6.439 6.637 1.00 56.16 87 ALA A CA 1
ATOM 695 C C . ALA A 1 87 ? -5.077 -5.136 7.166 1.00 56.16 87 ALA A C 1
ATOM 697 O O . ALA A 1 87 ? -4.380 -4.141 7.238 1.00 56.16 87 ALA A O 1
ATOM 698 N N . LEU A 1 88 ? -6.345 -5.107 7.580 1.00 50.88 88 LEU A N 1
ATOM 699 C CA . LEU A 1 88 ? -6.987 -3.959 8.246 1.00 50.88 88 LEU A CA 1
ATOM 700 C C . LEU A 1 88 ? -7.129 -4.190 9.763 1.00 50.88 88 LEU A C 1
ATOM 702 O O . LEU A 1 88 ? -6.879 -3.301 10.572 1.00 50.88 88 LEU A O 1
ATOM 706 N N . ALA A 1 89 ? -7.491 -5.402 10.181 1.00 50.00 89 ALA A N 1
ATOM 707 C CA . ALA A 1 89 ? -7.798 -5.777 11.560 1.00 50.00 89 ALA A CA 1
ATOM 708 C C . ALA A 1 89 ? -6.540 -5.977 12.419 1.00 50.00 89 ALA A C 1
ATOM 710 O O . ALA A 1 89 ? -6.586 -5.784 13.634 1.00 50.00 89 ALA A O 1
ATOM 711 N N . GLY A 1 90 ? -5.392 -6.291 11.807 1.00 52.28 90 GLY A N 1
ATOM 712 C CA . GLY A 1 90 ? -4.098 -6.335 12.497 1.00 52.28 90 GLY A CA 1
ATOM 713 C C . GLY A 1 90 ? -3.535 -4.960 12.896 1.00 52.28 90 GLY A C 1
ATOM 714 O O . GLY A 1 90 ? -2.537 -4.897 13.617 1.00 52.28 90 GLY A O 1
ATOM 715 N N . TYR A 1 91 ? -4.156 -3.858 12.458 1.00 53.28 91 TYR A N 1
ATOM 716 C CA . TYR A 1 91 ? -3.583 -2.507 12.540 1.00 53.28 91 TYR A CA 1
ATOM 717 C C . TYR A 1 91 ? -4.023 -1.671 13.740 1.00 53.28 91 TYR A C 1
ATOM 719 O O . TYR A 1 91 ? -3.553 -0.550 13.913 1.00 53.28 91 TYR A O 1
ATOM 727 N N . GLY A 1 92 ? -4.832 -2.230 14.641 1.00 49.44 92 GLY A N 1
ATOM 728 C CA . GLY A 1 92 ? -5.205 -1.558 15.888 1.00 49.44 92 GLY A CA 1
ATOM 729 C C . GLY A 1 92 ? -4.093 -1.480 16.946 1.00 49.44 92 GLY A C 1
ATOM 730 O O . GLY A 1 92 ? -4.320 -0.872 17.988 1.00 49.44 92 GLY A O 1
ATOM 731 N N . TYR A 1 93 ? -2.926 -2.106 16.725 1.00 44.16 93 TYR A N 1
ATOM 732 C CA . TYR A 1 93 ? -1.861 -2.194 17.740 1.00 44.16 93 TYR A CA 1
ATOM 733 C C . TYR A 1 93 ? -0.424 -1.992 17.214 1.00 44.16 93 TYR A C 1
ATOM 735 O O . TYR A 1 93 ? 0.508 -1.952 18.010 1.00 44.16 93 TYR A O 1
ATOM 743 N N . ARG A 1 94 ? -0.195 -1.857 15.895 1.00 53.88 94 ARG A N 1
ATOM 744 C CA . ARG A 1 94 ? 1.161 -1.680 15.327 1.00 53.88 94 ARG A CA 1
ATOM 745 C C . ARG A 1 94 ? 1.170 -0.836 14.047 1.00 53.88 94 ARG A C 1
ATOM 747 O O . ARG A 1 94 ? 1.429 -1.358 12.965 1.00 53.88 94 ARG A O 1
ATOM 754 N N . SER A 1 95 ? 0.972 0.474 14.180 1.00 60.28 95 SER A N 1
ATOM 755 C CA . SER A 1 95 ? 1.216 1.463 13.111 1.00 60.28 95 SER A CA 1
ATOM 756 C C . SER A 1 95 ? 2.582 1.284 12.420 1.00 60.28 95 SER A C 1
ATOM 758 O O . SER A 1 95 ? 2.692 1.473 11.212 1.00 60.28 95 SER A O 1
ATOM 760 N N . GLY A 1 96 ? 3.600 0.798 13.141 1.00 61.41 96 GLY A N 1
ATOM 761 C CA . GLY A 1 96 ? 4.929 0.518 12.582 1.00 61.41 96 GLY A CA 1
ATOM 762 C C . GLY A 1 96 ? 4.964 -0.503 11.435 1.00 61.41 96 GLY A C 1
ATOM 763 O O . GLY A 1 96 ? 5.834 -0.409 10.576 1.00 61.41 96 GLY A O 1
ATOM 764 N N . ARG A 1 97 ? 4.018 -1.451 11.347 1.00 70.94 97 ARG A N 1
ATOM 765 C CA . ARG A 1 97 ? 4.018 -2.452 10.260 1.00 70.94 97 ARG A CA 1
ATOM 766 C C . ARG A 1 97 ? 3.631 -1.866 8.899 1.00 70.94 97 ARG A C 1
ATOM 768 O O . ARG A 1 97 ? 4.175 -2.317 7.899 1.00 70.94 97 ARG A O 1
ATOM 775 N N . ALA A 1 98 ? 2.762 -0.853 8.863 1.00 68.94 98 ALA A N 1
ATOM 776 C CA . ALA A 1 98 ? 2.373 -0.177 7.618 1.00 68.94 98 ALA A CA 1
ATOM 777 C C . ALA A 1 98 ? 3.536 0.649 7.086 1.00 68.94 98 ALA A C 1
ATOM 779 O O . ALA A 1 98 ? 3.800 0.631 5.893 1.00 68.94 98 ALA A O 1
ATOM 780 N N . ILE A 1 99 ? 4.259 1.323 7.984 1.00 69.06 99 ILE A N 1
ATOM 781 C CA . ILE A 1 99 ? 5.451 2.096 7.633 1.00 69.06 99 ILE A CA 1
ATOM 782 C C . ILE A 1 99 ? 6.528 1.166 7.068 1.00 69.06 99 ILE A C 1
ATOM 784 O O . ILE A 1 99 ? 7.078 1.449 6.013 1.00 69.06 99 ILE A O 1
ATOM 788 N N . ILE A 1 100 ? 6.780 0.020 7.710 1.00 76.88 100 ILE A N 1
ATOM 789 C CA . ILE A 1 100 ? 7.730 -0.977 7.193 1.00 76.88 100 ILE A CA 1
ATOM 790 C C . ILE A 1 100 ? 7.275 -1.511 5.830 1.00 76.88 100 ILE A C 1
ATOM 792 O O . ILE A 1 100 ? 8.083 -1.581 4.911 1.00 76.88 100 ILE A O 1
ATOM 796 N N . ALA A 1 101 ? 5.993 -1.854 5.671 1.00 78.69 101 ALA A N 1
ATOM 797 C CA . ALA A 1 101 ? 5.454 -2.307 4.390 1.00 78.69 101 ALA A CA 1
ATOM 798 C C . ALA A 1 101 ? 5.596 -1.236 3.298 1.00 78.69 101 ALA A C 1
ATOM 800 O O . ALA A 1 101 ? 5.990 -1.556 2.182 1.00 78.69 101 ALA A O 1
ATOM 801 N N . LEU A 1 102 ? 5.342 0.031 3.630 1.00 76.00 102 LEU A N 1
ATOM 802 C CA . LEU A 1 102 ? 5.507 1.156 2.717 1.00 76.00 102 LEU A CA 1
ATOM 803 C C . LEU A 1 102 ? 6.972 1.311 2.295 1.00 76.00 102 LEU A C 1
ATOM 805 O O . LEU A 1 102 ? 7.253 1.404 1.106 1.00 76.00 102 LEU A O 1
ATOM 809 N N . VAL A 1 103 ? 7.908 1.258 3.246 1.00 80.62 103 VAL A N 1
ATOM 810 C CA . VAL A 1 103 ? 9.350 1.294 2.960 1.00 80.62 103 VAL A CA 1
ATOM 811 C C . VAL A 1 103 ? 9.757 0.125 2.062 1.00 80.62 103 VAL A C 1
ATOM 813 O O . VAL A 1 103 ? 10.480 0.333 1.095 1.00 80.62 103 VAL A O 1
ATOM 816 N N . LEU A 1 104 ? 9.262 -1.089 2.316 1.00 83.31 104 LEU A N 1
ATOM 817 C CA . LEU A 1 104 ? 9.540 -2.250 1.465 1.00 83.31 104 LEU A CA 1
ATOM 818 C C . LEU A 1 104 ? 9.012 -2.060 0.037 1.00 83.31 104 LEU A C 1
ATOM 820 O O . LEU A 1 104 ? 9.727 -2.362 -0.913 1.00 83.31 104 LEU A O 1
ATOM 824 N N . VAL A 1 105 ? 7.800 -1.523 -0.130 1.00 82.19 105 VAL A N 1
ATOM 825 C CA . VAL A 1 105 ? 7.237 -1.216 -1.456 1.00 82.19 105 VAL A CA 1
ATOM 826 C C . VAL A 1 105 ? 8.084 -0.166 -2.184 1.00 82.19 105 VAL A C 1
ATOM 828 O O . VAL A 1 105 ? 8.363 -0.333 -3.369 1.00 82.19 105 VAL A O 1
ATOM 831 N N . LEU A 1 106 ? 8.569 0.862 -1.480 1.00 79.50 106 LEU A N 1
ATOM 832 C CA . LEU A 1 106 ? 9.468 1.870 -2.054 1.00 79.50 106 LEU A CA 1
ATOM 833 C C . LEU A 1 106 ? 10.832 1.284 -2.452 1.00 79.50 106 LEU A C 1
ATOM 835 O O . LEU A 1 106 ? 11.369 1.631 -3.501 1.00 79.50 106 LEU A O 1
ATOM 839 N N . MET A 1 107 ? 11.376 0.353 -1.664 1.00 82.19 107 MET A N 1
ATOM 840 C CA . MET A 1 107 ? 12.605 -0.371 -2.015 1.00 82.19 107 MET A CA 1
ATOM 841 C C . MET A 1 107 ? 12.419 -1.226 -3.276 1.00 82.19 107 MET A C 1
ATOM 843 O O . MET A 1 107 ? 13.312 -1.280 -4.120 1.00 82.19 107 MET A O 1
ATOM 847 N N . VAL A 1 108 ? 11.253 -1.863 -3.434 1.00 85.75 108 VAL A N 1
ATOM 848 C CA . VAL A 1 108 ? 10.908 -2.610 -4.654 1.00 85.75 108 VAL A CA 1
ATOM 849 C C . VAL A 1 108 ? 10.784 -1.669 -5.855 1.00 85.75 108 VAL A C 1
ATOM 851 O O . VAL A 1 108 ? 11.319 -1.987 -6.912 1.00 85.75 108 VAL A O 1
ATOM 854 N N . ALA A 1 109 ? 10.161 -0.495 -5.697 1.00 82.31 109 ALA A N 1
ATOM 855 C CA . ALA A 1 109 ? 10.116 0.542 -6.735 1.00 82.31 109 ALA A CA 1
ATOM 856 C C . ALA A 1 109 ? 11.519 1.002 -7.171 1.00 82.31 109 ALA A C 1
ATOM 858 O O . ALA A 1 109 ? 11.803 1.054 -8.367 1.00 82.31 109 ALA A O 1
ATOM 859 N N . ALA A 1 110 ? 12.421 1.265 -6.221 1.00 80.19 110 ALA A N 1
ATOM 860 C CA . ALA A 1 110 ? 13.811 1.615 -6.519 1.00 80.19 110 ALA A CA 1
ATOM 861 C C . ALA A 1 110 ? 14.539 0.490 -7.278 1.00 80.19 110 ALA A C 1
ATOM 863 O O . ALA A 1 110 ? 15.214 0.742 -8.277 1.00 80.19 110 ALA A O 1
ATOM 864 N N . GLY A 1 111 ? 14.360 -0.762 -6.844 1.00 84.62 111 GLY A N 1
ATOM 865 C CA . GLY A 1 111 ? 14.913 -1.933 -7.527 1.00 84.62 111 GLY A CA 1
ATOM 866 C C . GLY A 1 111 ? 14.371 -2.111 -8.947 1.00 84.62 111 GLY A C 1
ATOM 867 O O . GLY A 1 111 ? 15.127 -2.476 -9.844 1.00 84.62 111 GLY A O 1
ATOM 868 N N . LEU A 1 112 ? 13.091 -1.804 -9.171 1.00 85.00 112 LEU A N 1
ATOM 869 C CA . LEU A 1 112 ? 12.454 -1.863 -10.485 1.00 85.00 112 LEU A CA 1
ATOM 870 C C . LEU A 1 112 ? 13.070 -0.850 -11.463 1.00 85.00 112 LEU A C 1
ATOM 872 O O . LEU A 1 112 ? 13.340 -1.197 -12.610 1.00 85.00 112 LEU A O 1
ATOM 876 N N . GLY A 1 113 ? 13.360 0.365 -10.989 1.00 81.88 113 GLY A N 1
ATOM 877 C CA . GLY A 1 113 ? 14.059 1.391 -11.768 1.00 81.88 113 GLY A CA 1
ATOM 878 C C . GLY A 1 113 ? 15.482 0.979 -12.166 1.00 81.88 113 GLY A C 1
ATOM 879 O O . GLY A 1 113 ? 15.860 1.104 -13.330 1.00 81.88 113 GLY A O 1
ATOM 880 N N . ILE A 1 114 ? 16.242 0.396 -11.231 1.00 83.44 114 ILE A N 1
ATOM 881 C CA . ILE A 1 114 ? 17.583 -0.157 -11.501 1.00 83.44 114 ILE A CA 1
ATOM 882 C C . ILE A 1 114 ? 17.505 -1.318 -12.508 1.00 83.44 114 ILE A C 1
ATOM 884 O O . ILE A 1 114 ? 18.273 -1.378 -13.467 1.00 83.44 114 ILE A O 1
ATOM 888 N N . ALA A 1 115 ? 16.562 -2.245 -12.320 1.00 85.31 115 ALA A N 1
ATOM 889 C CA . ALA A 1 115 ? 16.382 -3.387 -13.214 1.00 85.31 115 ALA A CA 1
ATOM 890 C C . ALA A 1 115 ? 16.039 -2.945 -14.645 1.00 85.31 115 ALA A C 1
ATOM 892 O O . ALA A 1 115 ? 16.574 -3.503 -15.606 1.00 85.31 115 ALA A O 1
ATOM 893 N N . ALA A 1 116 ? 15.208 -1.913 -14.794 1.00 82.06 116 ALA A N 1
ATOM 894 C CA . ALA A 1 116 ? 14.905 -1.318 -16.089 1.00 82.06 116 ALA A CA 1
ATOM 895 C C . ALA A 1 116 ? 16.166 -0.723 -16.751 1.00 82.06 116 ALA A C 1
ATOM 897 O O . ALA A 1 116 ? 16.411 -0.968 -17.931 1.00 82.06 116 ALA A O 1
ATOM 898 N N . GLY A 1 117 ? 17.036 -0.039 -16.002 1.00 80.31 117 GLY A N 1
ATOM 899 C CA . GLY A 1 117 ? 18.277 0.513 -16.559 1.00 80.31 117 GLY A CA 1
ATOM 900 C C . GLY A 1 117 ? 19.322 -0.515 -16.987 1.00 80.31 117 GLY A C 1
ATOM 901 O O . GLY A 1 117 ? 20.086 -0.261 -17.916 1.00 80.31 117 GLY A O 1
ATOM 902 N N . HIS A 1 118 ? 19.322 -1.706 -16.388 1.00 82.31 118 HIS A N 1
ATOM 903 C CA . HIS A 1 118 ? 20.174 -2.818 -16.827 1.00 82.31 118 HIS A CA 1
ATOM 904 C C . HIS A 1 118 ? 19.559 -3.670 -17.946 1.00 82.31 118 HIS A C 1
ATOM 906 O O . HIS A 1 118 ? 20.257 -4.492 -18.544 1.00 82.31 118 HIS A O 1
ATOM 912 N N . THR A 1 119 ? 18.273 -3.488 -18.251 1.00 83.19 119 THR A N 1
ATOM 913 C CA . THR A 1 119 ? 17.592 -4.253 -19.298 1.00 83.19 119 THR A CA 1
ATOM 914 C C . THR A 1 119 ? 17.858 -3.608 -20.657 1.00 83.19 119 THR A C 1
ATOM 916 O O . THR A 1 119 ? 17.368 -2.517 -20.949 1.00 83.19 119 THR A O 1
ATOM 919 N N . SER A 1 120 ? 18.651 -4.281 -21.495 1.00 82.56 120 SER A N 1
ATOM 920 C CA . SER A 1 120 ? 18.950 -3.823 -22.855 1.00 82.56 120 SER A CA 1
ATOM 921 C C . SER A 1 120 ? 17.830 -4.200 -23.829 1.00 82.56 120 SER A C 1
ATOM 923 O O . SER A 1 120 ? 17.374 -5.341 -23.862 1.00 82.56 120 SER A O 1
ATOM 925 N N . LEU A 1 121 ? 17.415 -3.228 -24.641 1.00 79.12 121 LEU A N 1
ATOM 926 C CA . LEU A 1 121 ? 16.425 -3.358 -25.717 1.00 79.12 121 LEU A CA 1
ATOM 927 C C . LEU A 1 121 ? 17.078 -3.548 -27.099 1.00 79.12 121 LEU A C 1
ATOM 929 O O . LEU A 1 121 ? 16.388 -3.737 -28.099 1.00 79.12 121 LEU A O 1
ATOM 933 N N . GLY A 1 122 ? 18.408 -3.464 -27.166 1.00 80.94 122 GLY A N 1
ATOM 934 C CA . GLY A 1 122 ? 19.206 -3.500 -28.388 1.00 80.94 122 GLY A CA 1
ATOM 935 C C . GLY A 1 122 ? 20.555 -2.791 -28.204 1.00 80.94 122 GLY A C 1
ATOM 936 O O . GLY A 1 122 ? 20.847 -2.296 -27.111 1.00 80.94 122 GLY A O 1
ATOM 937 N N . PRO A 1 123 ? 21.395 -2.706 -29.253 1.00 79.31 123 PRO A N 1
ATOM 938 C CA . PRO A 1 123 ? 22.703 -2.058 -29.168 1.00 79.31 123 PRO A CA 1
ATOM 939 C C . PRO A 1 123 ? 22.577 -0.599 -28.703 1.00 79.31 123 PRO A C 1
ATOM 941 O O . PRO A 1 123 ? 22.041 0.241 -29.421 1.00 79.31 123 PRO A O 1
ATOM 944 N N . GLY A 1 124 ? 23.042 -0.307 -27.485 1.00 74.00 124 GLY A N 1
ATOM 945 C CA . GLY A 1 124 ? 23.010 1.039 -26.901 1.00 74.00 124 GLY A CA 1
ATOM 946 C C . GLY A 1 124 ? 21.640 1.534 -26.419 1.00 74.00 124 GLY A C 1
ATOM 947 O O . GLY A 1 124 ? 21.566 2.667 -25.956 1.00 74.00 124 GLY A O 1
ATOM 948 N N . ARG A 1 125 ? 20.578 0.715 -26.489 1.00 78.06 125 ARG A N 1
ATOM 949 C CA . ARG A 1 125 ? 19.234 1.054 -25.986 1.00 78.06 125 ARG A CA 1
ATOM 950 C C . ARG A 1 125 ? 18.924 0.295 -24.701 1.00 78.06 125 ARG A C 1
ATOM 952 O O . ARG A 1 125 ? 19.129 -0.920 -24.629 1.00 78.06 125 ARG A O 1
ATOM 959 N N . PHE A 1 126 ? 18.380 1.003 -23.720 1.00 82.88 126 PHE A N 1
ATOM 960 C CA . PHE A 1 126 ? 17.984 0.473 -22.415 1.00 82.88 126 PHE A CA 1
ATOM 961 C C . PHE A 1 126 ? 16.546 0.868 -22.118 1.00 82.88 126 PHE A C 1
ATOM 963 O O . PHE A 1 126 ? 16.063 1.856 -22.662 1.00 82.88 126 PHE A O 1
ATOM 970 N N . VAL A 1 127 ? 15.866 0.108 -21.256 1.00 81.31 127 VAL A N 1
ATOM 971 C CA . VAL A 1 127 ? 14.476 0.428 -20.904 1.00 81.31 127 VAL A CA 1
ATOM 972 C C . VAL A 1 127 ? 14.374 1.796 -20.243 1.00 81.31 127 VAL A C 1
ATOM 974 O O . VAL A 1 127 ? 13.401 2.487 -20.493 1.00 81.31 127 VAL A O 1
ATOM 977 N N . THR A 1 128 ? 15.351 2.220 -19.439 1.00 81.12 128 THR A N 1
ATOM 978 C CA . THR A 1 128 ? 15.418 3.621 -18.996 1.00 81.12 128 THR A CA 1
ATOM 979 C C . THR A 1 128 ? 16.276 4.435 -19.950 1.00 81.12 128 THR A C 1
ATOM 981 O O . THR A 1 128 ? 17.482 4.183 -20.061 1.00 81.12 128 THR A O 1
ATOM 984 N N . GLU A 1 129 ? 15.694 5.451 -20.569 1.00 82.12 129 GLU A N 1
ATOM 985 C CA . GLU A 1 129 ? 16.416 6.365 -21.443 1.00 82.12 129 GLU A CA 1
ATOM 986 C C . GLU A 1 129 ? 16.071 7.822 -21.154 1.00 82.12 129 GLU A C 1
ATOM 988 O O . GLU A 1 129 ? 15.006 8.165 -20.632 1.00 82.12 129 GLU A O 1
ATOM 993 N N . HIS A 1 130 ? 17.015 8.701 -21.482 1.00 83.88 130 HIS A N 1
ATOM 994 C CA . HIS A 1 130 ? 16.783 10.125 -21.383 1.00 83.88 130 HIS A CA 1
ATOM 995 C C . HIS A 1 130 ? 15.716 10.580 -22.389 1.00 83.88 130 HIS A C 1
ATOM 997 O O . HIS A 1 130 ? 15.845 10.342 -23.592 1.00 83.88 130 HIS A O 1
ATOM 1003 N N . THR A 1 131 ? 14.685 11.276 -21.911 1.00 81.75 131 THR A N 1
ATOM 1004 C CA . THR A 1 131 ? 13.576 11.750 -22.752 1.00 81.75 131 THR A CA 1
ATOM 1005 C C . THR A 1 131 ? 14.017 12.893 -23.673 1.00 81.75 131 THR A C 1
ATOM 1007 O O . THR A 1 131 ? 15.109 13.454 -23.543 1.00 81.75 131 THR A O 1
ATOM 1010 N N . SER A 1 132 ? 13.126 13.331 -24.565 1.00 76.12 132 SER A N 1
ATOM 1011 C CA . SER A 1 132 ? 13.343 14.512 -25.411 1.00 76.12 132 SER A CA 1
ATOM 1012 C C . SER A 1 132 ? 13.541 15.824 -24.634 1.00 76.12 132 SER A C 1
ATOM 1014 O O . SER A 1 132 ? 13.963 16.814 -25.226 1.00 76.12 132 SER A O 1
ATOM 1016 N N . GLN A 1 133 ? 13.240 15.860 -23.329 1.00 75.75 133 GLN A N 1
ATOM 1017 C CA . GLN A 1 133 ? 13.489 17.024 -22.469 1.00 75.75 133 GLN A CA 1
ATOM 1018 C C . GLN A 1 133 ? 14.906 17.042 -21.870 1.00 75.75 133 GLN A C 1
ATOM 1020 O O . GLN A 1 133 ? 15.305 18.027 -21.243 1.00 75.75 133 GLN A O 1
ATOM 1025 N N . ALA A 1 134 ? 15.674 15.963 -22.024 1.00 75.56 134 ALA A N 1
ATOM 1026 C CA . ALA A 1 134 ? 17.050 15.895 -21.560 1.00 75.56 134 ALA A CA 1
ATOM 1027 C C . ALA A 1 134 ? 18.017 16.610 -22.512 1.00 75.56 134 ALA A C 1
ATOM 1029 O O . ALA A 1 134 ? 17.765 16.772 -23.703 1.00 75.56 134 ALA A O 1
ATOM 1030 N N . ARG A 1 135 ? 19.187 16.991 -21.983 1.00 75.81 135 ARG A N 1
ATOM 1031 C CA . ARG A 1 135 ? 20.257 17.627 -22.767 1.00 75.81 135 ARG A CA 1
ATOM 1032 C C . ARG A 1 135 ? 20.821 16.695 -23.852 1.00 75.81 135 ARG A C 1
ATOM 1034 O O . ARG A 1 135 ? 21.226 17.185 -24.896 1.00 75.81 135 ARG A O 1
ATOM 1041 N N . ASN A 1 136 ? 20.808 15.384 -23.596 1.00 76.88 136 ASN A N 1
ATOM 1042 C CA . ASN A 1 136 ? 21.201 14.325 -24.526 1.00 76.88 136 ASN A CA 1
ATOM 1043 C C . ASN A 1 136 ? 20.092 13.255 -24.574 1.00 76.88 136 ASN A C 1
ATOM 1045 O O . ASN A 1 136 ? 20.107 12.338 -23.746 1.00 76.88 136 ASN A O 1
ATOM 1049 N N . PRO A 1 137 ? 19.117 13.373 -25.489 1.00 77.06 137 PRO A N 1
ATOM 1050 C CA . PRO A 1 137 ? 18.054 12.382 -25.643 1.00 77.06 137 PRO A CA 1
ATOM 1051 C C . PRO A 1 137 ? 18.611 10.991 -25.969 1.00 77.06 137 PRO A C 1
ATOM 1053 O O . PRO A 1 137 ? 19.672 10.885 -26.583 1.00 77.06 137 PRO A O 1
ATOM 1056 N N . GLN A 1 138 ? 17.894 9.936 -25.569 1.00 73.06 138 GLN A N 1
ATOM 1057 C CA . GLN A 1 138 ? 18.215 8.528 -25.874 1.00 73.06 138 GLN A CA 1
ATOM 1058 C C . GLN A 1 138 ? 19.571 8.045 -25.327 1.00 73.06 138 GLN A C 1
ATOM 1060 O O . GLN A 1 138 ? 20.100 7.015 -25.741 1.00 73.06 138 GLN A O 1
ATOM 1065 N N . SER A 1 139 ? 20.154 8.790 -24.387 1.00 79.94 139 SER A N 1
ATOM 1066 C CA . SER A 1 139 ? 21.357 8.381 -23.665 1.00 79.94 139 SER A CA 1
ATOM 1067 C C . SER A 1 139 ? 20.991 7.602 -22.392 1.00 79.94 139 SER A C 1
ATOM 1069 O O . SER A 1 139 ? 19.925 7.847 -21.815 1.00 79.94 139 SER A O 1
ATOM 1071 N N . PRO A 1 140 ? 21.851 6.677 -21.924 1.00 79.75 140 PRO A N 1
ATOM 1072 C CA . PRO A 1 140 ? 21.587 5.906 -20.713 1.00 79.75 140 PRO A CA 1
ATOM 1073 C C . PRO A 1 140 ? 21.516 6.818 -19.484 1.00 79.75 140 PRO A C 1
ATOM 1075 O O . PRO A 1 140 ? 22.316 7.744 -19.332 1.00 79.75 140 PRO A O 1
ATOM 1078 N N . CYS A 1 141 ? 20.564 6.540 -18.598 1.00 81.81 141 CYS A N 1
ATOM 1079 C CA . CYS A 1 141 ? 20.408 7.271 -17.345 1.00 81.81 141 CYS A CA 1
ATOM 1080 C C . CYS A 1 141 ? 21.409 6.799 -16.285 1.00 81.81 141 CYS A C 1
ATOM 1082 O O . CYS A 1 141 ? 21.770 5.620 -16.230 1.00 81.81 141 CYS A O 1
ATOM 1084 N N . SER A 1 142 ? 21.830 7.700 -15.400 1.00 84.88 142 SER A N 1
ATOM 1085 C CA . SER A 1 142 ? 22.667 7.360 -14.244 1.00 84.88 142 SER A CA 1
ATOM 1086 C C . SER A 1 142 ? 21.915 6.503 -13.216 1.00 84.88 142 SER A C 1
ATOM 1088 O O . SER A 1 142 ? 20.688 6.476 -13.189 1.00 84.88 142 SER A O 1
ATOM 1090 N N . LEU A 1 143 ? 22.641 5.830 -12.313 1.00 81.44 143 LEU A N 1
ATOM 1091 C CA . LEU A 1 143 ? 22.040 4.990 -11.263 1.00 81.44 143 LEU A CA 1
ATOM 1092 C C . LEU A 1 143 ? 21.060 5.771 -10.367 1.00 81.44 143 LEU A C 1
ATOM 1094 O O . LEU A 1 143 ? 20.018 5.252 -9.976 1.00 81.44 143 LEU A O 1
ATOM 1098 N N . VAL A 1 144 ? 21.382 7.030 -10.059 1.00 79.62 144 VAL A N 1
ATOM 1099 C CA . VAL A 1 144 ? 20.519 7.900 -9.246 1.00 79.62 144 VAL A CA 1
ATOM 1100 C C . VAL A 1 144 ? 19.236 8.245 -10.003 1.00 79.62 144 VAL A C 1
ATOM 1102 O O . VAL A 1 144 ? 18.159 8.222 -9.415 1.00 79.62 144 VAL A O 1
ATOM 1105 N N . GLU A 1 145 ? 19.333 8.499 -11.308 1.00 79.56 145 GLU A N 1
ATOM 1106 C CA . GLU A 1 145 ? 18.171 8.754 -12.166 1.00 79.56 145 GLU A CA 1
ATOM 1107 C C . GLU A 1 145 ? 17.308 7.499 -12.330 1.00 79.56 145 GLU A C 1
ATOM 1109 O O . GLU A 1 145 ? 16.091 7.591 -12.239 1.00 79.56 145 GLU A O 1
ATOM 1114 N N . GLN A 1 146 ? 17.914 6.317 -12.467 1.00 81.88 146 GLN A N 1
ATOM 1115 C CA . GLN A 1 146 ? 17.191 5.041 -12.530 1.00 81.88 146 GLN A CA 1
ATOM 1116 C C . GLN A 1 146 ? 16.373 4.781 -11.255 1.00 81.88 146 GLN A C 1
ATOM 1118 O O . GLN A 1 146 ? 15.199 4.419 -11.333 1.00 81.88 146 GLN A O 1
ATOM 1123 N N . ILE A 1 147 ? 16.962 5.016 -10.077 1.00 79.00 147 ILE A N 1
ATOM 1124 C CA . ILE A 1 147 ? 16.252 4.926 -8.790 1.00 79.00 147 ILE A CA 1
ATOM 1125 C C . ILE A 1 147 ? 15.131 5.971 -8.722 1.00 79.00 147 ILE A C 1
ATOM 1127 O O . ILE A 1 147 ? 14.011 5.651 -8.317 1.00 79.00 147 ILE A O 1
ATOM 1131 N N . GLY A 1 148 ? 15.431 7.207 -9.135 1.00 76.38 148 GLY A N 1
ATOM 1132 C CA . GLY A 1 148 ? 14.488 8.322 -9.150 1.00 76.38 148 GLY A CA 1
ATOM 1133 C C . GLY A 1 148 ? 13.241 8.021 -9.976 1.00 76.38 148 GLY A C 1
ATOM 1134 O O . GLY A 1 148 ? 12.138 8.189 -9.472 1.00 76.38 148 GLY A O 1
ATOM 1135 N N . VAL A 1 149 ? 13.400 7.471 -11.184 1.00 77.44 149 VAL A N 1
ATOM 1136 C CA . VAL A 1 149 ? 12.277 7.104 -12.065 1.00 77.44 149 VAL A CA 1
ATOM 1137 C C . VAL A 1 149 ? 11.346 6.086 -11.410 1.00 77.44 149 VAL A C 1
ATOM 1139 O O . VAL A 1 149 ? 10.128 6.253 -11.461 1.00 77.44 149 VAL A O 1
ATOM 1142 N N . GLY A 1 150 ? 11.895 5.053 -10.761 1.00 75.12 150 GLY A N 1
ATOM 1143 C CA . GLY A 1 150 ? 11.092 4.043 -10.067 1.00 75.12 150 GLY A CA 1
ATOM 1144 C C . GLY A 1 150 ? 10.289 4.623 -8.896 1.00 75.12 150 GLY A C 1
ATOM 1145 O O . GLY A 1 150 ? 9.112 4.300 -8.725 1.00 75.12 150 GLY A O 1
ATOM 1146 N N . ILE A 1 151 ? 10.902 5.517 -8.113 1.00 73.88 151 ILE A N 1
ATOM 1147 C CA . ILE A 1 151 ? 10.257 6.154 -6.957 1.00 73.88 151 ILE A CA 1
ATOM 1148 C C . ILE A 1 151 ? 9.221 7.189 -7.412 1.00 73.88 151 ILE A C 1
ATOM 1150 O O . ILE A 1 151 ? 8.064 7.088 -7.000 1.00 73.88 151 ILE A O 1
ATOM 1154 N N . ASP A 1 152 ? 9.593 8.123 -8.288 1.00 74.75 152 ASP A N 1
ATOM 1155 C CA . ASP A 1 152 ? 8.725 9.211 -8.758 1.00 74.75 152 ASP A CA 1
ATOM 1156 C C . ASP A 1 152 ? 7.472 8.683 -9.457 1.00 74.75 152 ASP A C 1
ATOM 1158 O O . ASP A 1 152 ? 6.378 9.204 -9.264 1.00 74.75 152 ASP A O 1
ATOM 1162 N N . ARG A 1 153 ? 7.590 7.596 -10.225 1.00 73.81 153 ARG A N 1
ATOM 1163 C CA . ARG A 1 153 ? 6.427 6.972 -10.870 1.00 73.81 153 ARG A CA 1
ATOM 1164 C C . ARG A 1 153 ? 5.500 6.249 -9.897 1.00 73.81 153 ARG A C 1
ATOM 1166 O O . ARG A 1 153 ? 4.320 6.086 -10.193 1.00 73.81 153 ARG A O 1
ATOM 1173 N N . SER A 1 154 ? 6.017 5.806 -8.754 1.00 69.69 154 SER A N 1
ATOM 1174 C CA . SER A 1 154 ? 5.235 5.097 -7.735 1.00 69.69 154 SER A CA 1
ATOM 1175 C C . SER A 1 154 ? 4.568 6.032 -6.718 1.00 69.69 154 SER A C 1
ATOM 1177 O O . SER A 1 154 ? 3.609 5.627 -6.056 1.00 69.69 154 SER A O 1
ATOM 1179 N N . VAL A 1 155 ? 5.037 7.283 -6.603 1.00 69.12 155 VAL A N 1
ATOM 1180 C CA . VAL A 1 155 ? 4.556 8.258 -5.617 1.00 69.12 155 VAL A CA 1
ATOM 1181 C C . VAL A 1 155 ? 3.900 9.459 -6.319 1.00 69.12 155 VAL A C 1
ATOM 1183 O O . VAL A 1 155 ? 4.570 10.230 -6.990 1.00 69.12 155 VAL A O 1
ATOM 1186 N N . PRO A 1 156 ? 2.601 9.716 -6.104 1.00 59.12 156 PRO A N 1
ATOM 1187 C CA . PRO A 1 156 ? 1.838 10.774 -6.783 1.00 59.12 156 PRO A CA 1
ATOM 1188 C C . PRO A 1 156 ? 2.089 12.189 -6.226 1.00 59.12 156 PRO A C 1
ATOM 1190 O O . PRO A 1 156 ? 1.351 13.116 -6.551 1.00 59.12 156 PRO A O 1
ATOM 1193 N N . LEU A 1 157 ? 3.054 12.353 -5.315 1.00 57.16 157 LEU A N 1
ATOM 1194 C CA . LEU A 1 157 ? 3.308 13.615 -4.609 1.00 57.16 157 LEU A CA 1
ATOM 1195 C C . LEU A 1 157 ? 4.364 14.483 -5.291 1.00 57.16 157 LEU A C 1
ATOM 1197 O O . LEU A 1 157 ? 4.532 15.640 -4.904 1.00 57.16 157 LEU A O 1
ATOM 1201 N N . THR A 1 158 ? 5.054 13.969 -6.306 1.00 52.41 158 THR A N 1
ATOM 1202 C CA . THR A 1 158 ? 5.844 14.818 -7.187 1.00 52.41 158 THR A CA 1
ATOM 1203 C C . THR A 1 158 ? 4.931 15.324 -8.304 1.00 52.41 158 THR A C 1
ATOM 1205 O O . THR A 1 158 ? 4.218 14.537 -8.932 1.00 52.41 158 THR A O 1
ATOM 1208 N N . PRO A 1 159 ? 4.896 16.645 -8.572 1.00 53.12 159 PRO A N 1
ATOM 1209 C CA . PRO A 1 159 ? 4.353 17.127 -9.832 1.00 53.12 159 PRO A CA 1
ATOM 1210 C C . PRO A 1 159 ? 5.007 16.306 -10.944 1.00 53.12 159 PRO A C 1
ATOM 1212 O O . PRO A 1 159 ? 6.216 16.065 -10.868 1.00 53.12 159 PRO A O 1
ATOM 1215 N N . ALA A 1 160 ? 4.231 15.897 -11.951 1.00 51.81 160 ALA A N 1
ATOM 1216 C CA . ALA A 1 160 ? 4.648 15.104 -13.118 1.00 51.81 160 ALA A CA 1
ATOM 1217 C C . ALA A 1 160 ? 5.687 15.817 -14.028 1.00 51.81 160 ALA A C 1
ATOM 1219 O O . ALA A 1 160 ? 5.639 15.716 -15.248 1.00 51.81 160 ALA A O 1
ATOM 1220 N N . GLY A 1 161 ? 6.571 16.615 -13.429 1.00 49.94 161 GLY A N 1
ATOM 1221 C CA . GLY A 1 161 ? 7.421 17.626 -14.030 1.00 49.94 161 GLY A CA 1
ATOM 1222 C C . GLY A 1 161 ? 8.878 17.621 -13.550 1.00 49.94 161 GLY A C 1
ATOM 1223 O O . GLY A 1 161 ? 9.699 18.285 -14.176 1.00 49.94 161 GLY A O 1
ATOM 1224 N N . ILE A 1 162 ? 9.225 16.927 -12.455 1.00 49.97 162 ILE A N 1
ATOM 1225 C CA . ILE A 1 162 ? 10.594 16.970 -11.891 1.00 49.97 162 ILE A CA 1
ATOM 1226 C C . ILE A 1 162 ? 11.452 15.781 -12.376 1.00 49.97 162 ILE A C 1
ATOM 1228 O O . ILE A 1 162 ? 12.658 15.940 -12.562 1.00 49.97 162 ILE A O 1
ATOM 1232 N N . GLY A 1 163 ? 10.830 14.640 -12.701 1.00 54.44 163 GLY A N 1
ATOM 1233 C CA . GLY A 1 163 ? 11.482 13.431 -13.236 1.00 54.44 163 GLY A CA 1
ATOM 1234 C C . GLY A 1 163 ? 11.624 13.385 -14.765 1.00 54.44 163 GLY A C 1
ATOM 1235 O O . GLY A 1 163 ? 11.989 12.360 -15.324 1.00 54.44 163 GLY A O 1
ATOM 1236 N N . ASN A 1 164 ? 11.352 14.481 -15.477 1.00 63.59 164 ASN A N 1
ATOM 1237 C CA . ASN A 1 164 ? 11.115 14.459 -16.928 1.00 63.59 164 ASN A CA 1
ATOM 1238 C C . ASN A 1 164 ? 12.344 14.178 -17.794 1.00 63.59 164 ASN A C 1
ATOM 1240 O O . ASN A 1 164 ? 12.240 14.207 -19.016 1.00 63.59 164 ASN A O 1
ATOM 1244 N N . ARG A 1 165 ? 13.523 13.990 -17.202 1.00 72.38 165 ARG A N 1
ATOM 1245 C CA . ARG A 1 165 ? 14.758 13.797 -17.963 1.00 72.38 165 ARG A CA 1
ATOM 1246 C C . ARG A 1 165 ? 15.030 12.337 -18.265 1.00 72.38 165 ARG A C 1
ATOM 1248 O O . ARG A 1 165 ? 15.593 12.097 -19.318 1.00 72.38 165 ARG A O 1
ATOM 1255 N N . CYS A 1 166 ? 14.600 11.402 -17.423 1.00 79.06 166 CYS A N 1
ATOM 1256 C CA . CYS A 1 166 ? 14.776 9.967 -17.630 1.00 79.06 166 CYS A CA 1
ATOM 1257 C C . CYS A 1 166 ? 13.429 9.261 -17.478 1.00 79.06 166 CYS A C 1
ATOM 1259 O O . CYS A 1 166 ? 12.675 9.595 -16.570 1.00 79.06 166 CYS A O 1
ATOM 1261 N N . ASP A 1 167 ? 13.118 8.313 -18.357 1.00 82.94 167 ASP A N 1
ATOM 1262 C CA . ASP A 1 167 ? 11.846 7.594 -18.330 1.00 82.94 167 ASP A CA 1
ATOM 1263 C C . ASP A 1 167 ? 11.964 6.174 -18.916 1.00 82.94 167 ASP A C 1
ATOM 1265 O O . ASP A 1 167 ? 12.963 5.839 -19.551 1.00 82.94 167 ASP A O 1
ATOM 1269 N N . PHE A 1 168 ? 10.952 5.334 -18.689 1.00 81.75 168 PHE A N 1
ATOM 1270 C CA . PHE A 1 168 ? 10.790 4.030 -19.319 1.00 81.75 168 PHE A CA 1
ATOM 1271 C C . PHE A 1 168 ? 10.386 4.169 -20.795 1.00 81.75 168 PHE A C 1
ATOM 1273 O O . PHE A 1 168 ? 9.372 4.790 -21.119 1.00 81.75 168 PHE A O 1
ATOM 1280 N N . ASP A 1 169 ? 11.135 3.521 -21.683 1.00 81.19 169 ASP A N 1
ATOM 1281 C CA . ASP A 1 169 ? 10.835 3.405 -23.107 1.00 81.19 169 ASP A CA 1
ATOM 1282 C C . ASP A 1 169 ? 9.644 2.459 -23.340 1.00 81.19 169 ASP A C 1
ATOM 1284 O O . ASP A 1 169 ? 9.779 1.236 -23.463 1.00 81.19 169 ASP A O 1
ATOM 1288 N N . THR A 1 170 ? 8.454 3.052 -23.423 1.00 80.81 170 THR A N 1
ATOM 1289 C CA . THR A 1 170 ? 7.184 2.357 -23.691 1.00 80.81 170 THR A CA 1
ATOM 1290 C C . THR A 1 170 ? 7.023 1.893 -25.140 1.00 80.81 170 THR A C 1
ATOM 1292 O O . THR A 1 170 ? 6.040 1.229 -25.445 1.00 80.81 170 THR A O 1
ATOM 1295 N N . SER A 1 171 ? 7.982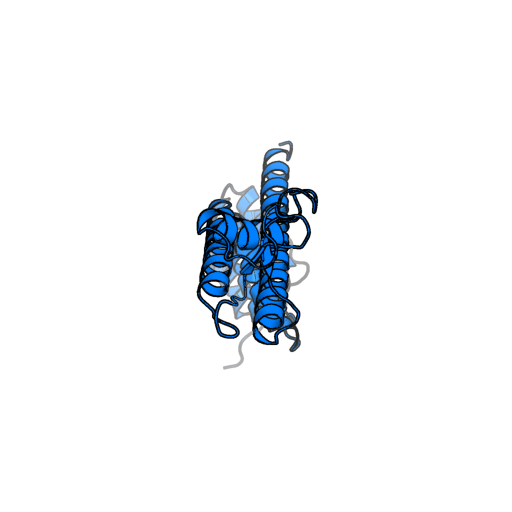 2.162 -26.036 1.00 79.75 171 SER A N 1
ATOM 1296 C CA . SER A 1 171 ? 7.958 1.610 -27.401 1.00 79.75 171 SER A CA 1
ATOM 1297 C C . SER A 1 171 ? 8.268 0.109 -27.450 1.00 79.75 171 SER A C 1
ATOM 1299 O O . SER A 1 171 ? 8.171 -0.519 -28.507 1.00 79.75 171 SER A O 1
ATOM 1301 N N . SER A 1 172 ? 8.652 -0.474 -26.310 1.00 82.12 172 SER A N 1
ATOM 1302 C CA . SER A 1 172 ? 9.039 -1.872 -26.174 1.00 82.12 172 SER A CA 1
ATOM 1303 C C . SER A 1 172 ? 8.123 -2.650 -25.216 1.00 82.12 172 SER A C 1
ATOM 1305 O O . SER A 1 172 ? 7.726 -2.113 -24.179 1.00 82.12 172 SER A O 1
ATOM 1307 N N . PRO A 1 173 ? 7.878 -3.956 -25.464 1.00 82.94 173 PRO A N 1
ATOM 1308 C CA . PRO A 1 173 ? 7.103 -4.801 -24.547 1.00 82.94 173 PRO A CA 1
ATOM 1309 C C . PRO A 1 173 ? 7.706 -4.880 -23.137 1.00 82.94 173 PRO A C 1
ATOM 1311 O O . PRO A 1 173 ? 6.990 -5.033 -22.149 1.00 82.94 173 PRO A O 1
ATOM 1314 N N . ALA A 1 174 ? 9.036 -4.768 -23.028 1.00 81.12 174 ALA A N 1
ATOM 1315 C CA . ALA A 1 174 ? 9.707 -4.727 -21.736 1.00 81.12 174 ALA A CA 1
ATOM 1316 C C . ALA A 1 174 ? 9.368 -3.429 -20.987 1.00 81.12 174 ALA A C 1
ATOM 1318 O O . ALA A 1 174 ? 8.949 -3.496 -19.834 1.00 81.12 174 ALA A O 1
ATOM 1319 N N . GLY A 1 175 ? 9.470 -2.262 -21.631 1.00 80.31 175 GLY A N 1
ATOM 1320 C CA . GLY A 1 175 ? 9.120 -0.983 -21.006 1.00 80.31 175 GLY A CA 1
ATOM 1321 C C . GLY A 1 175 ? 7.640 -0.849 -20.647 1.00 80.31 175 GLY A C 1
ATOM 1322 O O . GLY A 1 175 ? 7.313 -0.287 -19.599 1.00 80.31 175 GLY A O 1
ATOM 1323 N N . GLU A 1 176 ? 6.740 -1.450 -21.430 1.00 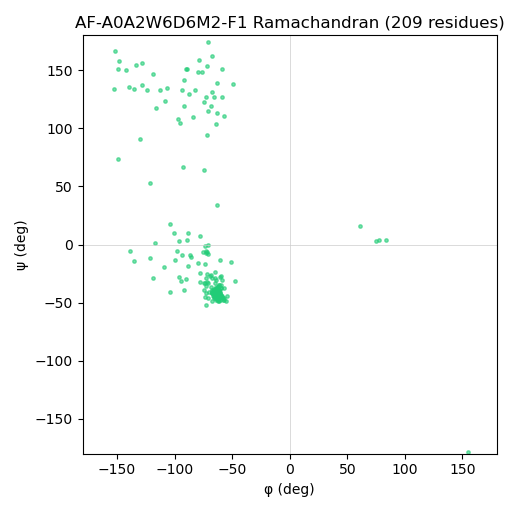83.94 176 GLU A N 1
ATOM 1324 C CA . GLU A 1 176 ? 5.328 -1.590 -21.053 1.00 83.94 176 GLU A CA 1
ATOM 1325 C C . GLU A 1 176 ? 5.164 -2.416 -19.767 1.00 83.94 176 GLU A C 1
ATOM 1327 O O . GLU A 1 176 ? 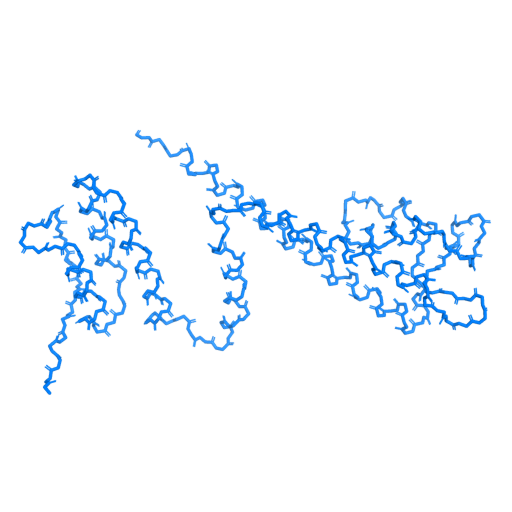4.468 -1.989 -18.843 1.00 83.94 176 GLU A O 1
ATOM 1332 N N . ALA A 1 177 ? 5.853 -3.556 -19.646 1.00 83.94 177 ALA A N 1
ATOM 1333 C CA . ALA A 1 177 ? 5.792 -4.394 -18.447 1.00 83.94 177 ALA A CA 1
ATOM 1334 C C . ALA A 1 177 ? 6.306 -3.666 -17.190 1.00 83.94 177 ALA A C 1
ATOM 1336 O O . ALA A 1 177 ? 5.704 -3.774 -16.115 1.00 83.94 177 ALA A O 1
ATOM 1337 N N . PHE A 1 178 ? 7.379 -2.878 -17.316 1.00 82.62 178 PHE A N 1
ATOM 1338 C CA . PHE A 1 178 ? 7.878 -2.029 -16.228 1.00 82.62 178 PHE A CA 1
ATOM 1339 C C . PHE A 1 178 ? 6.874 -0.928 -15.860 1.00 82.62 178 PHE A C 1
ATOM 1341 O O . PHE A 1 178 ? 6.608 -0.699 -14.679 1.00 82.62 178 PHE A O 1
ATOM 1348 N N . THR A 1 179 ? 6.226 -0.312 -16.848 1.00 81.50 179 THR A N 1
ATOM 1349 C CA . THR A 1 179 ? 5.176 0.697 -16.629 1.00 81.50 179 THR A CA 1
ATOM 1350 C C . THR A 1 179 ? 3.976 0.114 -15.877 1.00 81.50 179 THR A C 1
ATOM 1352 O O . THR A 1 179 ? 3.570 0.659 -14.849 1.00 81.50 179 THR A O 1
ATOM 1355 N N . VAL A 1 180 ? 3.468 -1.044 -16.310 1.00 84.50 180 VAL A N 1
ATOM 1356 C CA . VAL A 1 180 ? 2.370 -1.758 -15.634 1.00 84.50 180 VAL A CA 1
ATOM 1357 C C . VAL A 1 180 ? 2.755 -2.134 -14.202 1.00 84.50 180 VAL A C 1
ATOM 1359 O O . VAL A 1 180 ? 1.966 -1.946 -13.275 1.00 84.50 180 VAL A O 1
ATOM 1362 N N . SER A 1 181 ? 3.986 -2.608 -13.993 1.00 80.94 181 SER A N 1
ATOM 1363 C CA . SER A 1 181 ? 4.500 -2.922 -12.652 1.00 80.94 181 SER A CA 1
ATOM 1364 C C . SER A 1 181 ? 4.493 -1.693 -11.742 1.00 80.94 181 SER A C 1
ATOM 1366 O O . SER A 1 181 ? 4.194 -1.789 -10.551 1.00 80.94 181 SER A O 1
ATOM 1368 N N . THR A 1 182 ? 4.751 -0.517 -12.312 1.00 80.69 182 THR A N 1
ATOM 1369 C CA . THR A 1 182 ? 4.760 0.737 -11.562 1.00 80.69 182 THR A CA 1
ATOM 1370 C C . THR A 1 182 ? 3.350 1.184 -11.169 1.00 80.69 182 THR A C 1
ATOM 1372 O O . THR A 1 182 ? 3.156 1.641 -10.043 1.00 80.69 182 THR A O 1
ATOM 1375 N N . TRP A 1 183 ? 2.337 0.949 -12.012 1.00 83.62 183 TRP A N 1
ATOM 1376 C CA . TRP A 1 183 ? 0.929 1.157 -11.639 1.00 83.62 183 TRP A CA 1
ATOM 1377 C C . TRP A 1 183 ? 0.490 0.264 -10.471 1.00 83.62 183 TRP A C 1
ATOM 1379 O O . TRP A 1 183 ? -0.227 0.717 -9.577 1.00 83.62 183 TRP A O 1
ATOM 1389 N N . VAL A 1 184 ? 0.948 -0.992 -10.433 1.00 82.69 184 VAL A N 1
ATOM 1390 C CA . VAL A 1 184 ? 0.669 -1.903 -9.309 1.00 82.69 184 VAL A CA 1
ATOM 1391 C C . VAL A 1 184 ? 1.293 -1.377 -8.015 1.00 82.69 184 VAL A C 1
ATOM 1393 O O . VAL A 1 184 ? 0.622 -1.330 -6.981 1.00 82.69 184 VAL A O 1
ATOM 1396 N N . LEU A 1 185 ? 2.553 -0.933 -8.063 1.00 80.75 185 LEU A N 1
ATOM 1397 C CA . LEU A 1 185 ? 3.233 -0.346 -6.904 1.00 80.75 185 LEU A CA 1
ATOM 1398 C C . LEU A 1 185 ? 2.538 0.935 -6.432 1.00 80.75 185 LEU A C 1
ATOM 1400 O O . LEU A 1 185 ? 2.322 1.099 -5.233 1.00 80.75 185 LEU A O 1
ATOM 1404 N N . GLN A 1 186 ? 2.102 1.792 -7.355 1.00 82.31 186 GLN A N 1
ATOM 1405 C CA . GLN A 1 186 ? 1.338 2.999 -7.041 1.00 82.31 186 GLN A CA 1
ATOM 1406 C C . GLN A 1 186 ? 0.028 2.668 -6.305 1.00 82.31 186 GLN A C 1
ATOM 1408 O O . GLN A 1 186 ? -0.286 3.287 -5.285 1.00 82.31 186 GLN A O 1
ATOM 1413 N N . ALA A 1 187 ? -0.725 1.662 -6.762 1.00 80.62 187 ALA A N 1
ATOM 1414 C CA . ALA A 1 187 ? -1.943 1.216 -6.082 1.00 80.62 187 ALA A CA 1
ATOM 1415 C C . ALA A 1 187 ? -1.656 0.685 -4.662 1.00 80.62 187 ALA A C 1
ATOM 1417 O O . ALA A 1 187 ? -2.402 0.977 -3.720 1.00 80.62 187 ALA A O 1
ATOM 1418 N N . LEU A 1 188 ? -0.551 -0.048 -4.484 1.00 80.94 188 LEU A N 1
ATOM 1419 C CA . LEU A 1 188 ? -0.114 -0.547 -3.177 1.00 80.94 188 LEU A CA 1
ATOM 1420 C C . LEU A 1 188 ? 0.282 0.592 -2.231 1.00 80.94 188 LEU A C 1
ATOM 1422 O O . LEU A 1 188 ? -0.149 0.590 -1.078 1.00 80.94 188 LEU A O 1
ATOM 1426 N N . VAL A 1 189 ? 1.040 1.581 -2.714 1.00 82.50 189 VAL A N 1
ATOM 1427 C CA . VAL A 1 189 ? 1.421 2.778 -1.945 1.00 82.50 189 VAL A CA 1
ATOM 1428 C C . VAL A 1 189 ? 0.177 3.518 -1.456 1.00 82.50 189 VAL A C 1
ATOM 1430 O O . VAL A 1 189 ? 0.072 3.805 -0.264 1.00 82.50 189 VAL A O 1
ATOM 1433 N N . TRP A 1 190 ? -0.806 3.758 -2.329 1.00 82.62 190 TRP A N 1
ATOM 1434 C CA . TRP A 1 190 ? -2.069 4.401 -1.947 1.00 82.62 190 TRP A CA 1
ATOM 1435 C C . TRP A 1 190 ? -2.859 3.602 -0.917 1.00 82.62 190 TRP A C 1
ATOM 1437 O O . TRP A 1 190 ? -3.372 4.161 0.057 1.00 82.62 190 TRP A O 1
ATOM 1447 N N . THR A 1 191 ? -2.942 2.288 -1.108 1.00 80.88 191 THR A N 1
ATOM 1448 C CA . THR A 1 191 ? -3.630 1.403 -0.166 1.00 80.88 191 THR A CA 1
ATOM 1449 C C . THR A 1 191 ? -2.959 1.475 1.206 1.00 80.88 191 THR A C 1
ATOM 1451 O O . THR A 1 191 ? -3.621 1.709 2.209 1.00 80.88 191 THR A O 1
ATOM 1454 N N . LEU A 1 192 ? -1.632 1.373 1.276 1.00 78.81 192 LEU A N 1
ATOM 1455 C CA . LEU A 1 192 ? -0.897 1.460 2.540 1.00 78.81 192 LEU A CA 1
ATOM 1456 C C . LEU A 1 192 ? -0.986 2.848 3.191 1.00 78.81 192 LEU A C 1
ATOM 1458 O O . LEU A 1 192 ? -1.148 2.936 4.409 1.00 78.81 192 LEU A O 1
ATOM 1462 N N . ALA A 1 193 ? -0.924 3.925 2.406 1.00 79.19 193 ALA A N 1
ATOM 1463 C CA . ALA A 1 193 ? -1.044 5.292 2.905 1.00 79.19 193 ALA A CA 1
ATOM 1464 C C . ALA A 1 193 ? -2.432 5.556 3.513 1.00 79.19 193 ALA A C 1
ATOM 1466 O O . ALA A 1 193 ? -2.539 6.050 4.636 1.00 79.19 193 ALA A O 1
ATOM 1467 N N . THR A 1 194 ? -3.500 5.170 2.811 1.00 80.31 194 THR A N 1
ATOM 1468 C CA . THR A 1 194 ? -4.879 5.314 3.308 1.00 80.31 194 THR A CA 1
ATOM 1469 C C . THR A 1 194 ? -5.118 4.476 4.561 1.00 80.31 194 THR A C 1
ATOM 1471 O O . THR A 1 194 ? -5.703 4.967 5.528 1.00 80.31 194 THR A O 1
ATOM 1474 N N . LEU A 1 195 ? -4.587 3.250 4.599 1.00 74.00 195 LEU A N 1
ATOM 1475 C CA . LEU A 1 195 ? -4.617 2.390 5.781 1.00 74.00 195 LEU A CA 1
ATOM 1476 C C . LEU A 1 195 ? -3.894 3.017 6.979 1.00 74.00 195 LEU A C 1
ATOM 1478 O O . LEU A 1 195 ? -4.417 2.987 8.095 1.00 74.00 195 LEU A O 1
ATOM 1482 N N . ALA A 1 196 ? -2.717 3.608 6.767 1.00 73.06 196 ALA A N 1
ATOM 1483 C CA . ALA A 1 196 ? -1.962 4.276 7.823 1.00 73.06 196 ALA A CA 1
ATOM 1484 C C . ALA A 1 196 ? -2.731 5.479 8.400 1.00 73.06 196 ALA A C 1
ATOM 1486 O O . ALA A 1 196 ? -2.830 5.613 9.623 1.00 73.06 196 ALA A O 1
ATOM 1487 N N . ILE A 1 197 ? -3.334 6.304 7.534 1.00 77.31 197 ILE A N 1
ATOM 1488 C CA . ILE A 1 197 ? -4.162 7.453 7.935 1.00 77.31 197 ILE A CA 1
ATOM 1489 C C . ILE A 1 197 ? -5.392 6.985 8.723 1.00 77.31 197 ILE A C 1
ATOM 1491 O O . ILE A 1 197 ? -5.669 7.502 9.807 1.00 77.31 197 ILE A O 1
ATOM 1495 N N . ALA A 1 198 ? -6.106 5.970 8.228 1.00 72.69 198 ALA A N 1
ATOM 1496 C CA . ALA A 1 198 ? -7.275 5.415 8.906 1.00 72.69 198 ALA A CA 1
ATOM 1497 C C . ALA A 1 198 ? -6.920 4.822 10.283 1.00 72.69 198 ALA A C 1
ATOM 1499 O O . ALA A 1 198 ? -7.646 5.032 11.257 1.00 72.69 198 ALA A O 1
ATOM 1500 N N . GLY A 1 199 ? -5.779 4.133 10.390 1.00 68.94 199 GLY A N 1
ATOM 1501 C CA . GLY A 1 199 ? -5.263 3.617 11.658 1.00 68.94 199 GLY A CA 1
ATOM 1502 C C . GLY A 1 199 ? -4.963 4.726 12.670 1.00 68.94 199 GLY A C 1
ATOM 1503 O O . GLY A 1 199 ? -5.343 4.612 13.835 1.00 68.94 199 GLY A O 1
ATOM 1504 N N . TYR A 1 200 ? -4.346 5.824 12.227 1.00 68.81 200 TYR A N 1
ATOM 1505 C CA . TYR A 1 200 ? -4.058 6.986 13.073 1.00 68.81 200 TYR A CA 1
ATOM 1506 C C . TYR A 1 200 ? -5.337 7.686 13.562 1.00 68.81 200 TYR A C 1
ATOM 1508 O O . TYR A 1 200 ? -5.491 7.939 14.758 1.00 68.81 200 TYR A O 1
ATOM 1516 N N . LEU A 1 201 ? -6.306 7.910 12.668 1.00 71.44 201 LEU A N 1
ATOM 1517 C CA . LEU A 1 201 ? -7.608 8.486 13.025 1.00 71.44 201 LEU A CA 1
ATOM 1518 C C . LEU A 1 201 ? -8.388 7.595 14.007 1.00 71.44 201 LEU A C 1
ATOM 1520 O O . LEU A 1 201 ? -9.038 8.093 14.929 1.00 71.44 201 LEU A O 1
ATOM 1524 N N . GLY A 1 202 ? -8.285 6.271 13.861 1.00 63.03 202 GLY A N 1
ATOM 1525 C CA . GLY A 1 202 ? -8.868 5.310 14.798 1.00 63.03 202 GLY A CA 1
ATOM 1526 C C . GLY A 1 202 ? -8.249 5.353 16.201 1.00 63.03 202 GLY A C 1
ATOM 1527 O O . GLY A 1 202 ? -8.944 5.056 17.174 1.00 63.03 202 GLY A O 1
ATOM 1528 N N . LEU A 1 203 ? -6.972 5.735 16.325 1.00 60.25 203 LEU A N 1
ATOM 1529 C CA . LEU A 1 203 ? -6.302 5.924 17.617 1.00 60.25 203 LEU A CA 1
ATOM 1530 C C . LEU A 1 203 ? -6.772 7.207 18.311 1.00 60.25 203 LEU A C 1
ATOM 1532 O O . LEU A 1 203 ? -7.135 7.147 19.484 1.00 60.25 203 LEU A O 1
ATOM 1536 N N . ILE A 1 204 ? -6.858 8.326 17.581 1.00 60.53 204 ILE A N 1
ATOM 1537 C CA . ILE A 1 204 ? -7.319 9.616 18.130 1.00 60.53 204 ILE A CA 1
ATOM 1538 C C . ILE A 1 204 ? -8.737 9.495 18.691 1.00 60.53 204 ILE A C 1
ATOM 1540 O O . ILE A 1 204 ? -9.027 9.939 19.800 1.00 60.53 204 ILE A O 1
ATOM 1544 N N . ARG A 1 205 ? -9.633 8.828 17.959 1.00 58.78 205 ARG A N 1
ATOM 1545 C CA . ARG A 1 205 ? -11.032 8.698 18.376 1.00 58.78 205 ARG A CA 1
ATOM 1546 C C . ARG A 1 205 ? -11.207 7.881 19.666 1.00 58.78 205 ARG A C 1
ATOM 1548 O O . ARG A 1 205 ? -12.195 8.074 20.365 1.00 58.78 205 ARG A O 1
ATOM 1555 N N . LYS A 1 206 ? -10.257 6.999 20.005 1.00 55.09 206 LYS A N 1
ATOM 1556 C CA . LYS A 1 206 ? -10.256 6.253 21.277 1.00 55.09 206 LYS A CA 1
ATOM 1557 C C . LYS A 1 206 ? -9.775 7.093 22.456 1.00 55.09 206 LYS A C 1
ATOM 1559 O O . LYS A 1 206 ? -10.248 6.878 23.563 1.00 55.09 206 LYS A O 1
ATOM 1564 N N . THR A 1 207 ? -8.861 8.034 22.230 1.00 56.56 207 THR A N 1
ATOM 1565 C CA . THR A 1 207 ? -8.346 8.920 23.287 1.00 56.56 207 THR A CA 1
ATOM 1566 C C . THR A 1 207 ? -9.289 10.076 23.616 1.00 56.56 207 THR A C 1
ATOM 1568 O O . THR A 1 207 ? -9.140 10.695 24.660 1.00 56.56 207 THR A O 1
ATOM 1571 N N . SER A 1 208 ? -10.261 10.365 22.747 1.00 56.12 208 SER A N 1
ATOM 1572 C CA . SER A 1 208 ? -11.206 11.480 22.907 1.00 56.12 208 SER A CA 1
ATOM 1573 C C . SER A 1 208 ? -12.583 11.078 23.447 1.00 56.12 208 SER A C 1
ATOM 1575 O O . SER A 1 208 ? -13.490 11.904 23.414 1.00 56.12 208 SER A O 1
ATOM 1577 N N . ALA A 1 209 ? -12.782 9.838 23.909 1.00 42.25 209 ALA A N 1
ATOM 1578 C CA . ALA A 1 209 ? -14.025 9.478 24.589 1.00 42.25 209 ALA A CA 1
ATOM 1579 C C . ALA A 1 209 ? -14.046 10.152 25.978 1.00 42.25 209 ALA A C 1
ATOM 1581 O O . ALA A 1 209 ? -13.173 9.837 26.789 1.00 42.25 209 ALA A O 1
ATOM 1582 N N . PRO A 1 210 ? -14.973 11.091 26.254 1.00 45.34 210 PRO A N 1
ATOM 1583 C CA . PRO A 1 210 ? -15.092 11.686 27.578 1.00 45.34 210 PRO A CA 1
ATOM 1584 C C . PRO A 1 210 ? -15.569 10.614 28.566 1.00 45.34 210 PRO A C 1
ATOM 1586 O O . PRO A 1 210 ? -16.494 9.857 28.255 1.00 45.34 210 PRO A O 1
ATOM 1589 N N . GLY A 1 211 ? -14.876 10.526 29.705 1.00 43.09 211 GLY A N 1
ATOM 1590 C CA . GLY A 1 211 ? -15.307 9.756 30.873 1.00 43.09 211 GLY A CA 1
ATOM 1591 C C . GLY A 1 211 ? -16.486 10.402 31.584 1.00 43.09 211 GLY A C 1
ATOM 1592 O O . GLY A 1 211 ? -16.684 11.626 31.403 1.00 43.09 211 GLY A O 1
#

Foldseek 3Di:
DDQQADADDPDADQEDDPDDLVRQLCCLQPRHPAQDCVSLQRSLNNCVSVVNNVSSVVSVVSSVVSCVVGNPQDDPVVPVVVVLVVVQVVLLPPLPVLVVVLVVLLVVLLVLLQVQLPDAPDDQATQKWFPPPAPDGRHRDDSVLSSVQSNPLLDPPDDPPPSNGIYGDPVDPVSVVSNVVSVVSNVSNVSSVVSSVVSVVVVVVVVPDDD

Radius of gyration: 27.29 Å; Cα contacts (8 Å, |Δi|>4): 225; chains: 1; bounding box: 56×56×70 Å

Mean predicted aligned error: 16.42 Å

pLDDT: mean 74.65, std 12.65, range [42.25, 91.19]

Sequence (211 aa):
MPAHQITLSGLTYTSLHAVDWQEWLHLILHHTRAYRPQPYHQLAAALRASGHESAAREVLIAQQRDLYRRGDVGGSLSKGAHWLWGALAGYGYRSGRAIIALVLVLMVAAGLGIAAGHTSLGPGRFVTEHTSQARNPQSPCSLVEQIGVGIDRSVPLTPAGIGNRCDFDTSSPAGEAFTVSTWVLQALVWTLATLAIAGYLGLIRKTSAPG

Secondary structure (DSSP, 8-state):
-----B---S---S--SSS-HHHHHHHHHHSBSS--SHHHHHHHHHHHHTT-HHHHHHHHHHHHHHHHHHSS--STTHHHHHHHHHHHHGGGS-THHHHHHHHHHHHHHHHHHHHHHH-EEETTEESEEE-TTSSSTTPBPPHHHHHHHHHHHH-TTS-TTSSTTEEE-TTSHHHHHHHHHHHHHHHHHHHHHHHHHHHHHHHHHHHT---

Nearest PDB structures (foldseek):
  9dxs-assembly1_A  TM=5.225E-01  e=4.187E+00  Rattus norvegicus